Protein AF-A0A9E1BG81-F1 (afdb_monomer_lite)

Secondary structure (DSSP, 8-state):
---------------------------TT--HHHHHHHHHHHHHHHHHHHHHHHHHHHHHHHHHHHHHTT----TT---HHHHHHHHHHHHHHHHHHHHT--GGG--STHHHHHHHHHHHHHHHHHHHHHHHHHHHHHHHHHHH-TTTS-HHHHHHHHHHHHHHHHHHHHHHHHHHHHTT---HHHHHHHHHHHHHHHHHHHHHHHHHHH-

Radius of gyration: 29.91 Å; chains: 1; bounding box: 98×54×85 Å

Sequence (211 aa):
MRKGRNKSKAKQNTVSKPLQSVNMKLPQNMSAEEMQHIIARAIVEAEEIKARKEKEKNEQERLEWQISIGHRDFSYIKNKAWKNIRIYANKIHKILAVLFIKKKKVNGDWASTAFLQSILTTAFAFLQVIAFLLCIGFISTIFINIASLGTCEKIVVAIFALMLFVLSCIFRMIKLEIDKLDDRNYLFGLFASITSLVSIIIAVIAIVKGA

Foldseek 3Di:
DDDDDDDDDPDDPPPPPPPPPPPDPDDPDDDPVNVVVVVVVVVVVVVVVVVVVVVVVVVVVVVVVCVVLPQDDPVPDPDPVVSVVVVVVSLVSSLVSLVPPDPVPDDDCQSVLVNLLSVLLVVLVVLLVVLLVVLVVLVVCCVVPVPPDDPVRNVVSNVVSVVSNVVSVVSVVVSVVSVVDPDPVVSVVVVVVVVVVVVVVVVVVCVVVVD

Structure (mmCIF, N/CA/C/O backbone):
data_AF-A0A9E1BG81-F1
#
_entry.id   AF-A0A9E1BG81-F1
#
loop_
_atom_site.group_PDB
_atom_site.id
_atom_site.type_symbol
_atom_site.label_atom_id
_atom_site.label_alt_id
_atom_site.label_comp_id
_atom_site.label_asym_id
_atom_site.label_entity_id
_atom_site.label_seq_id
_atom_site.pdbx_PDB_ins_code
_atom_site.Cartn_x
_atom_site.Cartn_y
_atom_site.Cartn_z
_atom_site.occupancy
_atom_site.B_iso_or_equiv
_atom_site.auth_seq_id
_atom_site.auth_comp_id
_atom_site.auth_asym_id
_atom_site.auth_atom_id
_atom_site.pdbx_PDB_model_num
ATOM 1 N N . MET A 1 1 ? -72.677 -10.307 24.870 1.00 37.03 1 MET A N 1
ATOM 2 C CA . MET A 1 1 ? -71.737 -11.030 25.757 1.00 37.03 1 MET A CA 1
ATOM 3 C C . MET A 1 1 ? -70.475 -10.197 25.978 1.00 37.03 1 MET A C 1
ATOM 5 O O . MET A 1 1 ? -69.834 -9.819 25.015 1.00 37.03 1 MET A O 1
ATOM 9 N N . ARG A 1 2 ? -70.188 -9.902 27.254 1.00 36.53 2 ARG A N 1
ATOM 10 C CA . ARG A 1 2 ? -68.889 -9.659 27.922 1.00 36.53 2 ARG A CA 1
ATOM 11 C C . ARG A 1 2 ? -67.727 -8.898 27.232 1.00 36.53 2 ARG A C 1
ATOM 13 O O . ARG A 1 2 ? -66.997 -9.450 26.426 1.00 36.53 2 ARG A O 1
ATOM 20 N N . LYS A 1 3 ? -67.427 -7.765 27.892 1.00 39.75 3 LYS A N 1
ATOM 21 C CA . LYS A 1 3 ? -66.129 -7.312 28.453 1.00 39.75 3 LYS A CA 1
ATOM 22 C C . LYS A 1 3 ? -65.026 -6.849 27.495 1.00 39.75 3 LYS A C 1
ATOM 24 O O . LYS A 1 3 ? -64.281 -7.640 26.935 1.00 39.75 3 LYS A O 1
ATOM 29 N N . GLY A 1 4 ? -64.824 -5.530 27.500 1.00 39.91 4 GLY A N 1
ATOM 30 C CA . GLY A 1 4 ? -63.617 -4.880 27.009 1.00 39.91 4 GLY A CA 1
ATOM 31 C C . GLY A 1 4 ? -62.386 -5.049 27.906 1.00 39.91 4 GLY A C 1
ATOM 32 O O . GLY A 1 4 ? -62.460 -5.474 29.064 1.00 39.91 4 GLY A O 1
ATOM 33 N N . ARG A 1 5 ? -61.245 -4.624 27.358 1.00 39.28 5 ARG A N 1
ATOM 34 C CA . ARG A 1 5 ? -60.056 -4.221 28.110 1.00 39.28 5 ARG A CA 1
ATOM 35 C C . ARG A 1 5 ? -59.346 -3.087 27.375 1.00 39.28 5 ARG A C 1
ATOM 37 O O . ARG A 1 5 ? -58.800 -3.258 26.295 1.00 39.28 5 ARG A O 1
ATOM 44 N N . ASN A 1 6 ? -59.396 -1.933 28.024 1.00 41.88 6 ASN A N 1
ATOM 45 C CA . ASN A 1 6 ? -58.596 -0.738 27.801 1.00 41.88 6 ASN A CA 1
ATOM 46 C C . ASN A 1 6 ? -57.117 -1.014 28.143 1.00 41.88 6 ASN A C 1
ATOM 48 O O . ASN A 1 6 ? -56.875 -1.787 29.074 1.00 41.88 6 ASN A O 1
ATOM 52 N N . LYS A 1 7 ? -56.181 -0.329 27.465 1.00 39.38 7 LYS A N 1
ATOM 53 C CA . LYS A 1 7 ? -54.808 0.085 27.880 1.00 39.38 7 LYS A CA 1
ATOM 54 C C . LYS A 1 7 ? -53.938 0.202 26.619 1.00 39.38 7 LYS A C 1
ATOM 56 O O . LYS A 1 7 ? -53.980 -0.677 25.781 1.00 39.38 7 LYS A O 1
ATOM 61 N N . SER A 1 8 ? -53.053 1.169 26.423 1.00 38.62 8 SER A N 1
ATOM 62 C CA . SER A 1 8 ? -52.628 2.343 27.179 1.00 38.62 8 SER A CA 1
ATOM 63 C C . SER A 1 8 ? -51.545 2.988 26.311 1.00 38.62 8 SER A C 1
ATOM 65 O O . SER A 1 8 ? -50.602 2.303 25.931 1.00 38.62 8 SER A O 1
ATOM 67 N N . LYS A 1 9 ? -51.689 4.287 26.041 1.00 38.50 9 LYS A N 1
ATOM 68 C CA . LYS A 1 9 ? -50.646 5.293 25.779 1.00 38.50 9 LYS A CA 1
ATOM 69 C C . LYS A 1 9 ? -49.208 4.744 25.699 1.00 38.50 9 LYS A C 1
ATOM 71 O O . LYS A 1 9 ? -48.645 4.354 26.724 1.00 38.50 9 LYS A O 1
ATOM 76 N N . ALA A 1 10 ? -48.605 4.812 24.510 1.00 35.62 10 ALA A N 1
ATOM 77 C CA . ALA A 1 10 ? -47.158 4.737 24.331 1.00 35.62 10 ALA A CA 1
ATOM 78 C C . ALA A 1 10 ? -46.527 5.961 25.016 1.00 35.62 10 ALA A C 1
ATOM 80 O O . ALA A 1 10 ? -46.403 7.043 24.448 1.00 35.62 10 ALA A O 1
ATOM 81 N N . LYS A 1 11 ? -46.252 5.795 26.310 1.00 36.03 11 LYS A N 1
ATOM 82 C CA . LYS A 1 11 ? -45.550 6.744 27.163 1.00 36.03 11 LYS A CA 1
ATOM 83 C C . LYS A 1 11 ? -44.102 6.825 26.683 1.00 36.03 11 LYS A C 1
ATOM 85 O O . LYS A 1 11 ? -43.442 5.797 26.537 1.00 36.03 11 LYS A O 1
ATOM 90 N N . GLN A 1 12 ? -43.640 8.053 26.470 1.00 38.06 12 GLN A N 1
ATOM 91 C CA . GLN A 1 12 ? -42.234 8.429 26.393 1.00 38.06 12 GLN A CA 1
ATOM 92 C C . GLN A 1 12 ? -41.423 7.661 27.444 1.00 38.06 12 GLN A C 1
ATOM 94 O O . GLN A 1 12 ? -41.635 7.846 28.639 1.00 38.06 12 GLN A O 1
ATOM 99 N N . ASN A 1 13 ? -40.485 6.833 26.994 1.00 35.94 13 ASN A N 1
ATOM 100 C CA . ASN A 1 13 ? -39.409 6.300 27.823 1.00 35.94 13 ASN A CA 1
ATOM 101 C C . ASN A 1 13 ? -38.068 6.759 27.244 1.00 35.94 13 ASN A C 1
ATOM 103 O O . ASN A 1 13 ? -37.172 5.964 26.989 1.00 35.94 13 ASN A O 1
ATOM 107 N N . THR A 1 14 ? -37.919 8.071 27.077 1.00 36.06 14 THR A N 1
ATOM 108 C CA . THR A 1 14 ? -36.617 8.695 27.306 1.00 36.06 14 THR A CA 1
ATOM 109 C C . THR A 1 14 ? -36.613 9.027 28.788 1.00 36.06 14 THR A C 1
ATOM 111 O O . THR A 1 14 ? -36.993 10.120 29.194 1.00 36.06 14 THR A O 1
ATO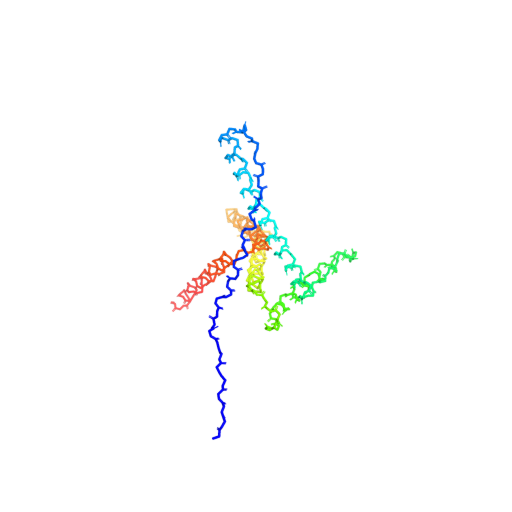M 114 N N . VAL A 1 15 ? -36.289 8.037 29.624 1.00 35.34 15 VAL A N 1
ATOM 115 C CA . VAL A 1 15 ? -35.920 8.318 31.011 1.00 35.34 15 VAL A CA 1
ATOM 116 C C . VAL A 1 15 ? -34.576 9.027 30.916 1.00 35.34 15 VAL A C 1
ATOM 118 O O . VAL A 1 15 ? -33.518 8.401 30.918 1.00 35.34 15 VAL A O 1
ATOM 121 N N . SER A 1 16 ? -34.625 10.346 30.748 1.00 41.66 16 SER A N 1
ATOM 122 C CA . SER A 1 16 ? -33.563 11.227 31.192 1.00 41.66 16 SER A CA 1
ATOM 123 C C . SER A 1 16 ? -33.316 10.842 32.643 1.00 41.66 16 SER A C 1
ATOM 125 O O . SER A 1 16 ? -34.147 11.096 33.517 1.00 41.66 16 SER A O 1
ATOM 127 N N . LYS A 1 17 ? -32.212 10.125 32.890 1.00 33.22 17 LYS A N 1
ATOM 128 C CA . LYS A 1 17 ? -31.702 9.957 34.248 1.00 33.22 17 LYS A CA 1
ATOM 129 C C . LYS A 1 17 ? -31.716 11.359 34.858 1.00 33.22 17 LYS A C 1
ATOM 131 O O . LYS A 1 17 ? -31.140 12.256 34.235 1.00 33.22 17 LYS A O 1
ATOM 136 N N . PRO A 1 18 ? -32.402 11.578 35.994 1.00 33.75 18 PRO A N 1
ATOM 137 C CA . PRO A 1 18 ? -32.309 12.852 36.678 1.00 33.75 18 PRO A CA 1
ATOM 138 C C . PRO A 1 18 ? -30.822 13.131 36.845 1.00 33.75 18 PRO A C 1
ATOM 140 O O . PRO A 1 18 ? -30.086 12.231 37.260 1.00 33.75 18 PRO A O 1
ATOM 143 N N . LEU A 1 19 ? -30.377 14.329 36.460 1.00 42.59 19 LEU A N 1
ATOM 144 C CA . LEU A 1 19 ? -29.097 14.849 36.915 1.00 42.59 19 LEU A CA 1
ATOM 145 C C . LEU A 1 19 ? -29.139 14.708 38.431 1.00 42.59 19 LEU A C 1
ATOM 147 O O . LEU A 1 19 ? -29.852 15.443 39.109 1.00 42.59 19 LEU A O 1
ATOM 151 N N . GLN A 1 20 ? -28.480 13.668 38.936 1.00 36.88 20 GLN A N 1
ATOM 152 C CA . GLN A 1 20 ? -28.291 13.461 40.353 1.00 36.88 20 GLN A CA 1
ATOM 153 C C . GLN A 1 20 ? -27.556 14.723 40.775 1.00 36.88 20 GLN A C 1
ATOM 155 O O . GLN A 1 20 ? -26.425 14.937 40.343 1.00 36.88 20 GLN A O 1
ATOM 160 N N . SER A 1 21 ? -28.257 15.627 41.461 1.00 44.72 21 SER A N 1
ATOM 161 C CA . SER A 1 21 ? -27.704 16.910 41.860 1.00 44.72 21 SER A CA 1
ATOM 162 C C . SER A 1 21 ? -26.525 16.597 42.764 1.00 44.72 21 SER A C 1
ATOM 164 O O . SER A 1 21 ? -26.703 16.226 43.926 1.00 44.72 21 SER A O 1
ATOM 166 N N . VAL A 1 22 ? -25.323 16.643 42.195 1.00 46.59 22 VAL A N 1
ATOM 167 C CA . VAL A 1 22 ? -24.092 16.489 42.949 1.00 46.59 22 VAL A CA 1
ATOM 168 C C . VAL A 1 22 ? -24.089 17.669 43.904 1.00 46.59 22 VAL A C 1
ATOM 170 O O . VAL A 1 22 ? -24.044 18.820 43.476 1.00 46.59 22 VAL A O 1
ATOM 173 N N . ASN A 1 23 ? -24.241 17.381 45.195 1.00 45.31 23 ASN A N 1
ATOM 174 C CA . ASN A 1 23 ? -24.189 18.379 46.250 1.00 45.31 23 ASN A CA 1
ATOM 175 C C . ASN A 1 23 ? -22.734 18.861 46.343 1.00 45.31 23 ASN A C 1
ATOM 177 O O . ASN A 1 23 ? -21.928 18.323 47.101 1.00 45.31 23 ASN A O 1
ATOM 181 N N . MET A 1 24 ? -22.367 19.794 45.463 1.00 53.09 24 MET A N 1
ATOM 182 C CA . MET A 1 24 ? -21.053 20.417 45.442 1.00 53.09 24 MET A CA 1
ATOM 183 C C . MET A 1 24 ? -21.004 21.421 46.590 1.00 53.09 24 MET A C 1
ATOM 185 O O . MET A 1 24 ? -21.506 22.537 46.480 1.00 53.09 24 MET A O 1
ATOM 189 N N . LYS A 1 25 ? -20.402 21.021 47.714 1.00 53.91 25 LYS A N 1
ATOM 190 C CA . LYS A 1 25 ? -19.969 21.971 48.741 1.00 53.91 25 LYS A CA 1
ATOM 191 C C . LYS A 1 25 ? -18.803 22.772 48.167 1.00 53.91 25 LYS A C 1
ATOM 193 O O . LYS A 1 25 ? -17.667 22.305 48.187 1.00 53.91 25 LYS A O 1
ATOM 198 N N . LEU A 1 26 ? -19.099 23.941 47.610 1.00 56.16 26 LEU A N 1
ATOM 199 C CA . LEU A 1 26 ? -18.079 24.876 47.152 1.00 56.16 26 LEU A CA 1
ATOM 200 C C . LEU A 1 26 ? -17.540 25.678 48.354 1.00 56.16 26 LEU A C 1
ATOM 202 O O . LEU A 1 26 ? -18.343 26.111 49.185 1.00 56.16 26 LEU A O 1
ATOM 206 N N . PRO A 1 27 ? -16.216 25.883 48.480 1.00 62.00 27 PRO A N 1
ATOM 207 C CA . PRO A 1 27 ? -15.650 26.765 49.500 1.00 62.00 27 PRO A CA 1
ATOM 208 C C . PRO A 1 27 ? -16.191 28.192 49.327 1.00 62.00 27 PRO A C 1
ATOM 210 O O . PRO A 1 27 ? -16.233 28.698 48.208 1.00 62.00 27 PRO A O 1
ATOM 213 N N . GLN A 1 28 ? -16.583 28.856 50.417 1.00 60.03 28 GLN A N 1
ATOM 214 C CA . GLN A 1 28 ? -17.222 30.188 50.408 1.00 60.03 28 GLN A CA 1
ATOM 215 C C . GLN A 1 28 ? -16.319 31.344 49.921 1.00 60.03 28 GLN A C 1
ATOM 217 O O . GLN A 1 28 ? -16.755 32.490 49.887 1.00 60.03 28 GLN A O 1
ATOM 222 N N . ASN A 1 29 ? -15.072 31.061 49.547 1.00 61.59 29 ASN A N 1
ATOM 223 C CA . ASN A 1 29 ? -13.997 32.036 49.373 1.00 61.59 29 ASN A CA 1
ATOM 224 C C . ASN A 1 29 ? -13.139 31.765 48.120 1.00 61.59 29 ASN A C 1
ATOM 226 O O . ASN A 1 29 ? -11.965 32.113 48.084 1.00 61.59 29 ASN A O 1
ATOM 230 N N . MET A 1 30 ? -13.731 31.143 47.099 1.00 61.91 30 MET A N 1
ATOM 231 C CA . MET A 1 30 ? -13.114 30.905 45.789 1.00 61.91 30 MET A CA 1
ATOM 232 C C . MET A 1 30 ? -13.449 32.052 44.823 1.00 61.91 30 MET A C 1
ATOM 234 O O . MET A 1 30 ? -14.601 32.493 44.782 1.00 61.91 30 MET A O 1
ATOM 238 N N . SER A 1 31 ? -12.470 32.544 44.054 1.00 74.88 31 SER A N 1
ATOM 239 C CA . SER A 1 31 ? -12.716 33.608 43.064 1.00 74.88 31 SER A CA 1
ATOM 240 C C . SER A 1 31 ? -13.523 33.074 41.869 1.00 74.88 31 SER A C 1
ATOM 242 O O . SER A 1 31 ? -13.504 31.876 41.566 1.00 74.88 31 SER A O 1
ATOM 244 N N . ALA A 1 32 ? -14.255 33.950 41.173 1.00 73.38 32 ALA A N 1
ATOM 245 C CA . ALA A 1 32 ? -15.061 33.558 40.013 1.00 73.38 32 ALA A CA 1
ATOM 246 C C . ALA A 1 32 ? -14.204 32.924 38.899 1.00 73.38 32 ALA A C 1
ATOM 248 O O . ALA A 1 32 ? -14.647 32.001 38.214 1.00 73.38 32 ALA A O 1
ATOM 249 N N . GLU A 1 33 ? -12.957 33.373 38.767 1.00 74.00 33 GLU A N 1
ATOM 250 C CA . GLU A 1 33 ? -11.960 32.869 37.824 1.00 74.00 33 GLU A CA 1
ATOM 251 C C . GLU A 1 33 ? -11.492 31.451 38.189 1.00 74.00 33 GLU A C 1
ATOM 253 O O . GLU A 1 33 ? -11.393 30.582 37.320 1.00 74.00 33 GLU A O 1
ATOM 258 N N . GLU A 1 34 ? -11.272 31.171 39.477 1.00 76.56 34 GLU A N 1
ATOM 259 C CA . GLU A 1 34 ? -10.921 29.828 39.963 1.00 76.56 34 GLU A CA 1
ATOM 260 C C . GLU A 1 34 ? -12.069 28.835 39.740 1.00 76.56 34 GLU A C 1
ATOM 262 O O . GLU A 1 34 ? -11.851 27.693 39.321 1.00 76.56 34 GLU A O 1
ATOM 267 N N . MET A 1 35 ? -13.311 29.287 39.934 1.00 75.69 35 MET A N 1
ATOM 268 C CA . MET A 1 35 ? -14.506 28.486 39.678 1.00 75.69 35 MET A CA 1
ATOM 269 C C . MET A 1 35 ? -14.676 28.172 38.184 1.00 75.69 35 MET A C 1
ATOM 271 O O . MET A 1 35 ? -14.946 27.024 37.821 1.00 75.69 35 MET A O 1
ATOM 275 N N . GLN A 1 36 ? -14.468 29.156 37.304 1.00 77.50 36 GLN A N 1
ATOM 276 C CA . GLN A 1 36 ? -14.488 28.946 35.852 1.00 77.50 36 GLN A CA 1
ATOM 277 C C . GLN A 1 36 ? -13.404 27.964 35.401 1.00 77.50 36 GLN A C 1
ATOM 279 O O . GLN A 1 36 ? -13.679 27.089 34.579 1.00 77.50 36 GLN A O 1
ATOM 284 N N . HIS A 1 37 ? -12.202 28.050 35.972 1.00 82.31 37 HIS A N 1
ATOM 285 C CA . HIS A 1 37 ? -11.106 27.139 35.654 1.00 82.31 37 HIS A CA 1
ATOM 286 C C . HIS A 1 37 ? -11.414 25.689 36.064 1.00 82.31 37 HIS A C 1
ATOM 288 O O . HIS A 1 37 ? -11.138 24.757 35.306 1.00 82.31 37 HIS A O 1
ATOM 294 N N . ILE A 1 38 ? -12.039 25.473 37.227 1.00 82.81 38 ILE A N 1
ATOM 295 C CA . ILE A 1 38 ? -12.460 24.133 37.673 1.00 82.81 38 ILE A CA 1
ATOM 296 C C . ILE A 1 38 ? -13.538 23.559 36.749 1.00 82.81 38 ILE A C 1
ATOM 298 O O . ILE A 1 38 ? -13.453 22.392 36.367 1.00 82.81 38 ILE A O 1
ATOM 302 N N . ILE A 1 39 ? -14.524 24.370 36.353 1.00 84.19 39 ILE A N 1
ATOM 303 C CA . ILE A 1 39 ? -15.586 23.938 35.435 1.00 84.19 39 ILE A CA 1
ATOM 304 C C . ILE A 1 39 ? -15.002 23.609 34.056 1.00 84.19 39 ILE A C 1
ATOM 306 O O . ILE A 1 39 ? -15.297 22.546 33.513 1.00 84.19 39 ILE A O 1
ATOM 310 N N . ALA A 1 40 ? -14.135 24.466 33.509 1.00 85.81 40 ALA A N 1
ATOM 311 C CA . ALA A 1 40 ? -13.471 24.224 32.229 1.00 85.81 40 ALA A CA 1
ATOM 312 C C . ALA A 1 40 ? -12.640 22.934 32.262 1.00 85.81 40 ALA A C 1
ATOM 314 O O . ALA A 1 40 ? -12.753 22.099 31.366 1.00 85.81 40 ALA A O 1
ATOM 315 N N . ARG A 1 41 ? -11.871 22.720 33.336 1.00 88.00 41 ARG A N 1
ATOM 316 C CA . ARG A 1 41 ? -11.086 21.498 33.525 1.00 88.00 41 ARG A CA 1
ATOM 317 C C . ARG A 1 41 ? -11.970 20.256 33.626 1.00 88.00 41 ARG A C 1
ATOM 319 O O . ARG A 1 41 ? -11.648 19.250 33.007 1.00 88.00 41 ARG A O 1
ATOM 326 N N . ALA A 1 42 ? -13.091 20.330 34.340 1.00 86.94 42 ALA A N 1
ATOM 327 C CA . ALA A 1 42 ? -14.037 19.222 34.447 1.00 86.94 42 ALA A CA 1
ATOM 328 C C . ALA A 1 42 ? -14.712 18.890 33.104 1.00 86.94 42 ALA A C 1
ATOM 330 O O . ALA A 1 42 ? -14.943 17.717 32.815 1.00 86.94 42 ALA A O 1
ATOM 331 N N . ILE A 1 43 ? -15.005 19.898 32.273 1.00 88.06 43 ILE A N 1
ATOM 332 C CA . ILE A 1 43 ? -15.541 19.697 30.917 1.00 88.06 43 ILE A CA 1
ATOM 333 C C . ILE A 1 43 ? -14.500 19.000 30.037 1.00 88.06 43 ILE A C 1
ATOM 335 O O . ILE A 1 43 ? -14.815 17.979 29.430 1.00 88.06 43 ILE A O 1
ATOM 339 N N . VAL A 1 44 ? -13.260 19.498 30.024 1.00 90.81 44 VAL A N 1
ATOM 340 C CA . VAL A 1 44 ? -12.158 18.892 29.258 1.00 90.81 44 VAL A CA 1
ATOM 341 C C . VAL A 1 44 ? -11.906 17.454 29.714 1.00 90.81 44 VAL A C 1
ATOM 343 O O . VAL A 1 44 ? -11.846 16.547 28.891 1.00 90.81 44 VAL A O 1
ATOM 346 N N . GLU A 1 45 ? -11.843 17.208 31.022 1.00 87.62 45 GLU A N 1
ATOM 347 C CA . GLU A 1 45 ? -11.620 15.868 31.569 1.00 87.62 45 GLU A CA 1
ATOM 348 C C . GLU A 1 45 ? -12.787 14.915 31.250 1.00 87.62 45 GLU A C 1
ATOM 350 O O . GLU A 1 45 ? -12.571 13.750 30.911 1.00 87.62 45 GLU A O 1
ATOM 355 N N . ALA A 1 46 ? -14.032 15.400 31.269 1.00 84.94 46 ALA A N 1
ATOM 356 C CA . ALA A 1 46 ? -15.191 14.612 30.859 1.00 84.94 46 ALA A CA 1
ATOM 357 C C . ALA A 1 46 ? -15.159 14.255 29.362 1.00 84.94 46 ALA A C 1
ATOM 359 O O . ALA A 1 46 ? -15.491 13.120 28.999 1.00 84.94 46 ALA A O 1
ATOM 360 N N . GLU A 1 47 ? -14.746 15.186 28.498 1.00 85.56 47 GLU A N 1
ATOM 361 C CA . GLU A 1 47 ? -14.547 14.928 27.068 1.00 85.56 47 GLU A CA 1
ATOM 362 C C . GLU A 1 47 ? -13.411 13.931 26.824 1.00 85.56 47 GLU A C 1
ATOM 364 O O . GLU A 1 47 ? -13.588 12.979 26.061 1.00 85.56 47 GLU A O 1
ATOM 369 N N . GLU A 1 48 ? -12.286 14.069 27.527 1.00 89.06 48 GLU A N 1
ATOM 370 C CA . GLU A 1 48 ? -11.165 13.132 27.446 1.00 89.06 48 GLU A CA 1
ATOM 371 C C . GLU A 1 48 ? -11.560 11.721 27.892 1.00 89.06 48 GLU A C 1
ATOM 373 O O . GLU A 1 48 ? -11.241 10.741 27.213 1.00 89.06 48 GLU A O 1
ATOM 378 N N . ILE A 1 49 ? -12.294 11.589 29.002 1.00 85.44 49 ILE A N 1
ATOM 379 C CA . ILE A 1 49 ? -12.792 10.295 29.487 1.00 85.44 49 ILE A CA 1
ATOM 380 C C . ILE A 1 49 ? -13.761 9.681 28.473 1.00 85.44 49 ILE A C 1
ATOM 382 O O . ILE A 1 49 ? -13.710 8.473 28.225 1.00 85.44 49 ILE A O 1
ATOM 386 N N . LYS A 1 50 ? -14.645 10.488 27.874 1.00 84.38 50 LYS A N 1
ATOM 387 C CA . LYS A 1 50 ? -15.574 10.021 26.840 1.00 84.38 50 LYS A CA 1
ATOM 388 C C . LYS A 1 50 ? -14.814 9.529 25.605 1.00 84.38 50 LYS A C 1
ATOM 390 O O . LYS A 1 50 ? -15.083 8.422 25.146 1.00 84.38 50 LYS A O 1
ATOM 395 N N . ALA A 1 51 ? -13.828 10.291 25.137 1.00 82.12 51 ALA A N 1
ATOM 396 C CA . ALA A 1 51 ? -12.991 9.925 23.999 1.00 82.12 51 ALA A CA 1
ATOM 397 C C . ALA A 1 51 ? -12.159 8.660 24.268 1.00 82.12 51 ALA A C 1
ATOM 399 O O . ALA A 1 51 ? -12.042 7.805 23.391 1.00 82.12 51 ALA A O 1
ATOM 400 N N . ARG A 1 52 ? -11.608 8.493 25.479 1.00 80.56 52 ARG A N 1
ATOM 401 C CA . ARG A 1 52 ? -10.892 7.264 25.872 1.00 80.56 52 ARG A CA 1
ATOM 402 C C . ARG A 1 52 ? -11.812 6.049 25.877 1.00 80.56 52 ARG A C 1
ATOM 404 O O . ARG A 1 52 ? -11.468 5.043 25.272 1.00 80.56 52 ARG A O 1
ATOM 411 N N . LYS A 1 53 ? -12.998 6.159 26.482 1.00 80.94 53 LYS A N 1
ATOM 412 C CA . LYS A 1 53 ? -13.984 5.065 26.509 1.00 80.94 53 LYS A CA 1
ATOM 413 C C . LYS A 1 53 ? -14.450 4.669 25.113 1.00 80.94 53 LYS A C 1
ATOM 415 O O . LYS A 1 53 ? -14.645 3.489 24.847 1.00 80.94 53 LYS A O 1
ATOM 420 N N . GLU A 1 54 ? -14.633 5.640 24.225 1.00 79.06 54 GLU A N 1
ATOM 421 C CA . GLU A 1 54 ? -15.006 5.379 22.836 1.00 79.06 54 GLU A CA 1
ATOM 422 C C . GLU A 1 54 ? -13.881 4.667 22.073 1.00 79.06 54 GLU A C 1
ATOM 424 O O . GLU A 1 54 ? -14.141 3.683 21.383 1.00 79.06 54 GLU A O 1
ATOM 429 N N . LYS A 1 55 ? -12.621 5.079 22.270 1.00 77.81 55 LYS A N 1
ATOM 430 C CA . LYS A 1 55 ? -11.450 4.382 21.713 1.00 77.81 55 LYS A CA 1
ATOM 431 C C . LYS A 1 55 ? -11.321 2.952 22.234 1.00 77.81 55 LYS A C 1
ATOM 433 O O . LYS A 1 55 ? -11.200 2.037 21.429 1.00 77.81 55 LYS A O 1
ATOM 438 N N . GLU A 1 56 ? -11.403 2.749 23.547 1.00 80.25 56 GLU A N 1
ATOM 439 C CA . GLU A 1 56 ? -11.323 1.418 24.166 1.00 80.25 56 GLU A CA 1
ATOM 440 C C . GLU A 1 56 ? -12.446 0.495 23.678 1.00 80.25 56 GLU A C 1
ATOM 442 O O . GLU A 1 56 ? -12.202 -0.669 23.362 1.00 80.25 56 GLU A O 1
ATOM 447 N N . LYS A 1 57 ? -13.672 1.020 23.550 1.00 77.81 57 LYS A N 1
ATOM 448 C CA . LYS A 1 57 ? -14.807 0.266 23.010 1.00 77.81 57 LYS A CA 1
ATOM 449 C C . LYS A 1 57 ? -14.582 -0.111 21.546 1.00 77.81 57 LYS A C 1
ATOM 451 O O . LYS A 1 57 ? -14.796 -1.263 21.183 1.00 77.81 57 LYS A O 1
ATOM 456 N N . ASN A 1 58 ? -14.098 0.820 20.724 1.00 74.75 58 ASN A N 1
ATOM 457 C CA . ASN A 1 58 ? -13.784 0.556 19.319 1.00 74.75 58 ASN A CA 1
ATOM 458 C C . ASN A 1 58 ? -12.650 -0.471 19.170 1.00 74.75 58 ASN A C 1
ATOM 460 O O . ASN A 1 58 ? -12.713 -1.339 18.303 1.00 74.75 58 ASN A O 1
ATOM 464 N N . GLU A 1 59 ? -11.626 -0.419 20.024 1.00 76.56 59 GLU A N 1
ATOM 465 C CA . GLU A 1 59 ? -10.543 -1.407 20.041 1.00 76.56 59 GLU A CA 1
ATOM 466 C C . GLU A 1 59 ? -11.035 -2.795 20.463 1.00 76.56 59 GLU A C 1
ATOM 468 O O . GLU A 1 59 ? -10.672 -3.787 19.827 1.00 76.56 59 GLU A O 1
ATOM 473 N N . GLN A 1 60 ? -11.897 -2.883 21.479 1.00 76.19 60 GLN A N 1
ATOM 474 C CA . GLN A 1 60 ? -12.519 -4.143 21.894 1.00 76.19 60 GLN A CA 1
ATOM 475 C C . GLN A 1 60 ? -13.393 -4.732 20.786 1.00 76.19 60 GLN A C 1
ATOM 477 O O . GLN A 1 60 ? -13.220 -5.897 20.433 1.00 76.19 60 GLN A O 1
ATOM 482 N N . GLU A 1 61 ? -14.256 -3.925 20.167 1.00 73.62 61 GLU A N 1
ATOM 483 C CA . GLU A 1 61 ? -15.078 -4.347 19.027 1.00 73.62 61 GLU A CA 1
ATOM 484 C C . GLU A 1 61 ? -14.204 -4.814 17.851 1.00 73.62 61 GLU A C 1
ATOM 486 O O . GLU A 1 61 ? -14.500 -5.823 17.206 1.00 73.62 61 GLU A O 1
ATOM 491 N N . ARG A 1 62 ? -13.068 -4.147 17.607 1.00 69.94 62 ARG A N 1
ATOM 492 C CA . ARG A 1 62 ? -12.097 -4.545 16.581 1.00 69.94 62 ARG A CA 1
ATOM 493 C C . ARG A 1 62 ? -11.431 -5.879 16.909 1.00 69.94 62 ARG A C 1
ATOM 495 O O . ARG A 1 62 ? -11.248 -6.700 16.010 1.00 69.94 62 ARG A O 1
ATOM 502 N N . LEU A 1 63 ? -11.063 -6.116 18.165 1.00 73.00 63 LEU A N 1
ATOM 503 C CA . LEU A 1 63 ? -10.478 -7.382 18.610 1.00 73.00 63 LEU A CA 1
ATOM 504 C C . LEU A 1 63 ? -11.490 -8.523 18.511 1.00 73.00 63 LEU A C 1
ATOM 506 O O . LEU A 1 63 ? -11.183 -9.562 17.925 1.00 73.00 63 LEU A O 1
ATOM 510 N N . GLU A 1 64 ? -12.712 -8.31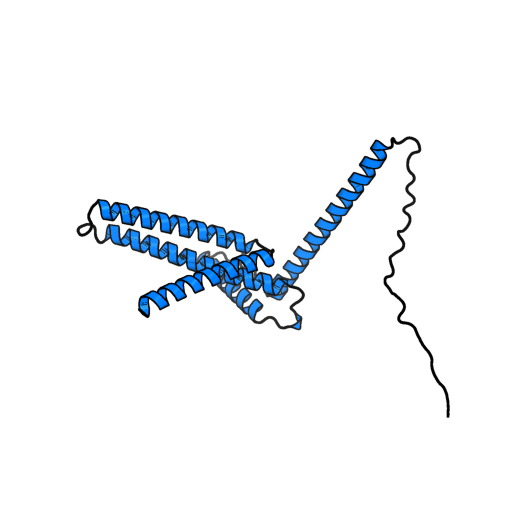5 18.997 1.00 75.31 64 GLU A N 1
ATOM 511 C CA . GLU A 1 64 ? -13.808 -9.277 18.877 1.00 75.31 64 GLU A CA 1
ATOM 512 C C . GLU A 1 64 ? -14.098 -9.602 17.412 1.00 75.31 64 GLU A C 1
ATOM 514 O O . GLU A 1 64 ? -14.226 -10.772 17.043 1.00 75.31 64 GLU A O 1
ATOM 519 N N . TRP A 1 65 ? -14.102 -8.589 16.544 1.00 67.38 65 TRP A N 1
ATOM 520 C CA . TRP A 1 65 ? -14.227 -8.766 15.105 1.00 67.38 65 TRP A CA 1
ATOM 521 C C . TRP A 1 65 ? -13.082 -9.598 14.520 1.00 67.38 65 TRP A C 1
ATOM 523 O O . TRP A 1 65 ? -13.333 -10.564 13.794 1.00 67.38 65 TRP A O 1
ATOM 533 N N . GLN A 1 66 ? -11.829 -9.292 14.866 1.00 70.00 66 GLN A N 1
ATOM 534 C CA . GLN A 1 66 ? -10.663 -10.044 14.393 1.00 70.00 66 GLN A CA 1
ATOM 535 C C . GLN A 1 66 ? -10.681 -11.509 14.843 1.00 70.00 66 GLN A C 1
ATOM 537 O O . GLN A 1 66 ? -10.358 -12.398 14.046 1.00 70.00 66 GLN A O 1
ATOM 542 N N . ILE A 1 67 ? -11.099 -11.769 16.083 1.00 71.25 67 ILE A N 1
ATOM 543 C CA . ILE A 1 67 ? -11.316 -13.120 16.610 1.00 71.25 67 ILE A CA 1
ATOM 544 C C . ILE A 1 67 ? -12.447 -13.798 15.830 1.00 71.25 67 ILE A C 1
ATOM 546 O O . ILE A 1 67 ? -12.311 -14.943 15.400 1.00 71.25 67 ILE A O 1
ATOM 550 N N . SER A 1 68 ? -13.539 -13.077 15.565 1.00 67.50 68 SER A N 1
ATOM 551 C CA . SER A 1 68 ? -14.704 -13.597 14.844 1.00 67.50 68 SER A CA 1
ATOM 552 C C . SER A 1 68 ? -14.405 -13.989 13.390 1.00 67.50 68 SER A C 1
ATOM 554 O O . SER A 1 68 ? -15.092 -14.868 12.859 1.00 67.50 68 SER A O 1
ATOM 556 N N . ILE A 1 69 ? -13.392 -13.358 12.785 1.00 63.78 69 ILE A N 1
ATOM 557 C CA . ILE A 1 69 ? -12.853 -13.624 11.443 1.00 63.78 69 ILE A CA 1
ATOM 558 C C . ILE A 1 69 ? -11.781 -14.732 11.459 1.00 63.78 69 ILE A C 1
ATOM 560 O O . ILE A 1 69 ? -11.361 -15.213 10.409 1.00 63.78 69 ILE A O 1
ATOM 564 N N . GLY A 1 70 ? -11.367 -15.204 12.639 1.00 62.66 70 GLY A N 1
ATOM 565 C CA . GLY A 1 70 ? -10.423 -16.312 12.777 1.00 62.66 70 GLY A CA 1
ATOM 566 C C . GLY A 1 70 ? -8.968 -15.901 12.561 1.00 62.66 70 GLY A C 1
ATOM 567 O O . GLY A 1 70 ? -8.189 -16.668 11.989 1.00 62.66 70 GLY A O 1
ATOM 568 N N . HIS A 1 71 ? -8.581 -14.695 12.995 1.00 62.38 71 HIS A N 1
ATOM 569 C CA . HIS A 1 71 ? -7.185 -14.272 12.938 1.00 62.38 71 HIS A CA 1
ATOM 570 C C . HIS A 1 71 ? -6.294 -15.227 13.742 1.00 62.38 71 HIS A C 1
ATOM 572 O O . HIS A 1 71 ? -6.392 -15.312 14.962 1.00 62.38 71 HIS A O 1
ATOM 578 N N . ARG A 1 72 ? -5.419 -15.959 13.044 1.00 63.88 72 ARG A N 1
ATOM 579 C CA . ARG A 1 72 ? -4.393 -16.796 13.675 1.00 63.88 72 ARG A CA 1
ATOM 580 C C . ARG A 1 72 ? -3.055 -16.074 13.687 1.00 63.88 72 ARG A C 1
ATOM 582 O O . ARG A 1 72 ? -2.580 -15.665 12.624 1.00 63.88 72 ARG A O 1
ATOM 589 N N . ASP A 1 73 ? -2.456 -15.957 14.867 1.00 60.19 73 ASP A N 1
ATOM 590 C CA . ASP A 1 73 ? -1.087 -15.481 15.021 1.00 60.19 73 ASP A CA 1
ATOM 591 C C . ASP A 1 73 ? -0.091 -16.594 14.690 1.00 60.19 73 ASP A C 1
ATOM 593 O O . ASP A 1 73 ? -0.155 -17.705 15.215 1.00 60.19 73 ASP A O 1
ATOM 597 N N . PHE A 1 74 ? 0.858 -16.288 13.805 1.00 60.56 74 PHE A N 1
ATOM 598 C CA . PHE A 1 74 ? 1.907 -17.215 13.361 1.00 60.56 74 PHE A CA 1
ATOM 599 C C . PHE A 1 74 ? 3.296 -16.810 13.876 1.00 60.56 74 PHE A C 1
ATOM 601 O O . PHE A 1 74 ? 4.323 -17.194 13.312 1.00 60.56 74 PHE A O 1
ATOM 608 N N . SER A 1 75 ? 3.337 -16.033 14.963 1.00 61.91 75 SER A N 1
ATOM 609 C CA . SER A 1 75 ? 4.574 -15.531 15.576 1.00 61.91 75 SER A CA 1
ATOM 610 C C . SER A 1 75 ? 5.491 -16.637 16.109 1.00 61.91 75 SER A C 1
ATOM 612 O O . SER A 1 75 ? 6.698 -16.430 16.165 1.00 61.91 75 SER A O 1
ATOM 614 N N . TYR A 1 76 ? 4.953 -17.827 16.396 1.00 66.81 76 TYR A N 1
ATOM 615 C CA . TYR A 1 76 ? 5.696 -18.994 16.891 1.00 66.81 76 TYR A CA 1
ATOM 616 C C . TYR A 1 76 ? 6.513 -19.744 15.816 1.00 66.81 76 TYR A C 1
ATOM 618 O O . TYR A 1 76 ? 7.282 -20.649 16.139 1.00 66.81 76 TYR A O 1
ATOM 626 N N . ILE A 1 77 ? 6.361 -19.412 14.527 1.00 69.44 77 ILE A N 1
ATOM 627 C CA . ILE A 1 77 ? 7.046 -20.122 13.437 1.00 69.44 77 ILE A CA 1
ATOM 628 C C . ILE A 1 77 ? 8.487 -19.610 13.298 1.00 69.44 77 ILE A C 1
ATOM 630 O O . ILE A 1 77 ? 8.707 -18.479 12.864 1.00 69.44 77 ILE A O 1
ATOM 634 N N . LYS A 1 78 ? 9.472 -20.469 13.607 1.00 67.50 78 LYS A N 1
ATOM 635 C CA . LYS A 1 78 ? 10.912 -20.156 13.481 1.00 67.50 78 LYS A CA 1
ATOM 636 C C . LYS A 1 78 ? 11.376 -19.945 12.033 1.00 67.50 78 LYS A C 1
ATOM 638 O O . LYS A 1 78 ? 12.257 -19.126 11.791 1.00 67.50 78 LYS A O 1
ATOM 643 N N . ASN A 1 79 ? 10.804 -20.663 11.064 1.00 76.56 79 ASN A N 1
ATOM 644 C CA . ASN A 1 79 ? 11.229 -20.565 9.665 1.00 76.56 79 ASN A CA 1
ATOM 645 C C . ASN A 1 79 ? 10.618 -19.328 8.971 1.00 76.56 79 ASN A C 1
ATOM 647 O O . ASN A 1 79 ? 9.401 -19.245 8.788 1.00 76.56 79 ASN A O 1
ATOM 651 N N . LYS A 1 80 ? 11.471 -18.384 8.550 1.00 74.56 80 LYS A N 1
ATOM 652 C CA . LYS A 1 80 ? 11.087 -17.071 7.996 1.00 74.56 80 LYS A CA 1
ATOM 653 C C . LYS A 1 80 ? 10.275 -17.169 6.698 1.00 74.56 80 LYS A C 1
ATOM 655 O O . LYS A 1 80 ? 9.305 -16.431 6.535 1.00 74.56 80 LYS A O 1
ATOM 660 N N . ALA A 1 81 ? 10.621 -18.093 5.799 1.00 73.06 81 ALA A N 1
ATOM 661 C CA . ALA A 1 81 ? 9.911 -18.262 4.527 1.00 73.06 81 ALA A CA 1
ATOM 662 C C . ALA A 1 81 ? 8.498 -18.834 4.741 1.00 73.06 81 ALA A C 1
ATOM 664 O O . ALA A 1 81 ? 7.509 -18.274 4.270 1.00 73.06 81 ALA A O 1
ATOM 665 N N . TRP A 1 82 ? 8.393 -19.894 5.546 1.00 72.56 82 TRP A N 1
ATOM 666 C CA . TRP A 1 82 ? 7.116 -20.512 5.919 1.00 72.56 82 TRP A CA 1
ATOM 667 C C . TRP A 1 82 ? 6.210 -19.565 6.714 1.00 72.56 82 TRP A C 1
ATOM 669 O O . TRP A 1 82 ? 4.992 -19.557 6.524 1.00 72.56 82 TRP A O 1
ATOM 679 N N . LYS A 1 83 ? 6.807 -18.723 7.566 1.00 76.00 83 LYS A N 1
ATOM 680 C CA . LYS A 1 83 ? 6.110 -17.651 8.278 1.00 76.00 83 LYS A CA 1
ATOM 681 C C . LYS A 1 83 ? 5.487 -16.653 7.299 1.00 76.00 83 LYS A C 1
ATOM 683 O O . LYS A 1 83 ? 4.294 -16.389 7.406 1.00 76.00 83 LYS A O 1
ATOM 688 N N . ASN A 1 84 ? 6.240 -16.161 6.312 1.00 69.31 84 ASN A N 1
ATOM 689 C CA . ASN A 1 84 ? 5.712 -15.229 5.310 1.00 69.31 84 ASN A CA 1
ATOM 690 C C . ASN A 1 84 ? 4.574 -15.840 4.479 1.00 69.31 84 ASN A C 1
ATOM 692 O O . ASN A 1 84 ? 3.558 -15.178 4.275 1.00 69.31 84 ASN A O 1
ATOM 696 N N . ILE A 1 85 ? 4.699 -17.106 4.063 1.00 72.19 85 ILE A N 1
ATOM 697 C CA . ILE A 1 85 ? 3.654 -17.809 3.301 1.00 72.19 85 ILE A CA 1
ATOM 698 C C . ILE A 1 85 ? 2.372 -17.943 4.131 1.00 72.19 85 ILE A C 1
ATOM 700 O O . ILE A 1 85 ? 1.294 -17.604 3.649 1.00 72.19 85 ILE A O 1
ATOM 704 N N . ARG A 1 86 ? 2.464 -18.372 5.398 1.00 72.00 86 ARG A N 1
ATOM 705 C CA . ARG A 1 86 ? 1.285 -18.482 6.275 1.00 72.00 86 ARG A CA 1
ATOM 706 C C . ARG A 1 86 ? 0.670 -17.132 6.621 1.00 72.00 86 ARG A C 1
ATOM 708 O O . ARG A 1 86 ? -0.550 -17.042 6.680 1.00 72.00 86 ARG A O 1
ATOM 715 N N . ILE A 1 87 ? 1.473 -16.083 6.803 1.00 75.25 87 ILE A N 1
ATOM 716 C CA . ILE A 1 87 ? 0.963 -14.715 6.987 1.00 75.25 87 ILE A CA 1
ATOM 717 C C . ILE A 1 87 ? 0.169 -14.280 5.752 1.00 75.25 87 ILE A C 1
ATOM 719 O O . ILE A 1 87 ? -0.924 -13.731 5.889 1.00 75.25 87 ILE A O 1
ATOM 723 N N . TYR A 1 88 ? 0.682 -14.559 4.552 1.00 69.50 88 TYR A N 1
ATOM 724 C CA . TYR A 1 88 ? 0.000 -14.225 3.305 1.00 69.50 88 TYR A CA 1
ATOM 725 C C . TYR A 1 88 ? -1.285 -15.044 3.119 1.00 69.50 88 TYR A C 1
ATOM 727 O O . TYR A 1 88 ? -2.339 -14.479 2.839 1.00 69.50 88 TYR A O 1
ATOM 735 N N . ALA A 1 89 ? -1.242 -16.353 3.385 1.00 69.81 89 ALA A N 1
ATOM 736 C CA . ALA A 1 89 ? -2.418 -17.221 3.368 1.00 69.81 89 ALA A CA 1
ATOM 737 C C . ALA A 1 89 ? -3.474 -16.788 4.399 1.00 69.81 89 ALA A C 1
ATOM 739 O O . ALA A 1 89 ? -4.664 -16.838 4.112 1.00 69.81 89 ALA A O 1
ATOM 740 N N . ASN A 1 90 ? -3.060 -16.302 5.573 1.00 75.50 90 ASN A N 1
ATOM 741 C CA . ASN A 1 90 ? -3.958 -15.738 6.583 1.00 75.50 90 ASN A CA 1
ATOM 742 C C . ASN A 1 90 ? -4.574 -14.415 6.123 1.00 75.50 90 ASN A C 1
ATOM 744 O O . ASN A 1 90 ? -5.747 -14.182 6.385 1.00 75.50 90 ASN A O 1
ATOM 748 N N . LYS A 1 91 ? -3.818 -13.561 5.415 1.00 68.62 91 LYS A N 1
ATOM 749 C CA . LYS A 1 91 ? -4.377 -12.360 4.776 1.00 68.62 91 LYS A CA 1
ATOM 750 C C . LYS A 1 91 ? -5.433 -12.745 3.744 1.00 68.62 91 LYS A C 1
ATOM 752 O O . LYS A 1 91 ? -6.550 -12.262 3.850 1.00 68.62 91 LYS A O 1
ATOM 757 N N . ILE A 1 92 ? -5.132 -13.666 2.827 1.00 69.06 92 ILE A N 1
ATOM 758 C CA . ILE A 1 92 ? -6.110 -14.157 1.840 1.00 69.06 92 ILE A CA 1
ATOM 759 C C . ILE A 1 92 ? -7.327 -14.767 2.540 1.00 69.06 92 ILE A C 1
ATOM 761 O O . ILE A 1 92 ? -8.456 -14.446 2.189 1.00 69.06 92 ILE A O 1
ATOM 765 N N . HIS A 1 93 ? -7.116 -15.597 3.564 1.00 72.69 93 HIS A N 1
ATOM 766 C CA . HIS A 1 93 ? -8.202 -16.203 4.325 1.00 72.69 93 HIS A CA 1
ATOM 767 C C . HIS A 1 93 ? -9.053 -15.158 5.045 1.00 72.69 93 HIS A C 1
ATOM 769 O O . HIS A 1 93 ? -10.264 -15.295 5.039 1.00 72.69 93 HIS A O 1
ATOM 775 N N . LYS A 1 94 ? -8.458 -14.094 5.603 1.00 69.19 94 LYS A N 1
ATOM 776 C CA . LYS A 1 94 ? -9.192 -12.958 6.180 1.00 69.19 94 LYS A CA 1
ATOM 777 C C . LYS A 1 94 ? -10.046 -12.258 5.126 1.00 69.19 94 LYS A C 1
ATOM 779 O O . LYS A 1 94 ? -11.210 -11.999 5.390 1.00 69.19 94 LYS A O 1
ATOM 784 N N . ILE A 1 95 ? -9.501 -11.997 3.939 1.00 66.25 95 ILE A N 1
ATOM 785 C CA . ILE A 1 95 ? -10.240 -11.374 2.828 1.00 66.25 95 ILE A CA 1
ATOM 786 C C . ILE A 1 95 ? -11.417 -12.256 2.410 1.00 66.25 95 ILE A C 1
ATOM 788 O O . ILE A 1 95 ? -12.543 -11.778 2.301 1.00 66.25 95 ILE A O 1
ATOM 792 N N . LEU A 1 96 ? -11.173 -13.558 2.243 1.00 64.25 96 LEU A N 1
ATOM 793 C CA . LEU A 1 96 ? -12.213 -14.533 1.930 1.00 64.25 96 LEU A CA 1
ATOM 794 C C . LEU A 1 96 ? -13.253 -14.608 3.056 1.00 64.25 96 LEU A C 1
ATOM 796 O O . LEU A 1 96 ? -14.450 -14.593 2.804 1.00 64.25 96 LEU A O 1
ATOM 800 N N . ALA A 1 97 ? -12.809 -14.644 4.310 1.00 65.75 97 ALA A N 1
ATOM 801 C CA . ALA A 1 97 ? -13.682 -14.693 5.469 1.00 65.75 97 ALA A CA 1
ATOM 802 C C . ALA A 1 97 ? -14.565 -13.444 5.550 1.00 65.75 97 ALA A C 1
ATOM 804 O O . ALA A 1 97 ? -15.749 -13.620 5.799 1.00 65.75 97 ALA A O 1
ATOM 805 N N . VAL A 1 98 ? -14.033 -12.240 5.269 1.00 66.81 98 VAL A N 1
ATOM 806 C CA . VAL A 1 98 ? -14.786 -10.972 5.142 1.00 66.81 98 VAL A CA 1
ATOM 807 C C . VAL A 1 98 ? -15.824 -11.046 4.020 1.00 66.81 98 VAL A C 1
ATOM 809 O O . VAL A 1 98 ? -16.975 -10.666 4.223 1.00 66.81 98 VAL A O 1
ATOM 812 N N . LEU A 1 99 ? -15.440 -11.572 2.856 1.00 63.06 99 LEU A N 1
ATOM 813 C CA . LEU A 1 99 ? -16.334 -11.749 1.708 1.00 63.06 99 LEU A CA 1
ATOM 814 C C . LEU A 1 99 ? -17.489 -12.721 1.995 1.00 63.06 99 LEU A C 1
ATOM 816 O O . LEU A 1 99 ? -18.586 -12.545 1.472 1.00 63.06 99 LEU A O 1
ATOM 820 N N . PHE A 1 100 ? -17.261 -13.726 2.843 1.00 63.59 100 PHE A N 1
ATOM 821 C CA . PHE A 1 100 ? -18.233 -14.770 3.181 1.00 63.59 100 PHE A CA 1
ATOM 822 C C . PHE A 1 100 ? -18.841 -14.621 4.590 1.00 63.59 100 PHE A C 1
ATOM 824 O O . PHE A 1 100 ? -19.329 -15.599 5.170 1.00 63.59 100 PHE A O 1
ATOM 831 N N . ILE A 1 101 ? -18.861 -13.410 5.164 1.00 65.69 101 ILE A N 1
ATOM 832 C CA . ILE A 1 101 ? -19.484 -13.186 6.478 1.00 65.69 101 ILE A CA 1
ATOM 833 C C . ILE A 1 101 ? -21.000 -13.360 6.386 1.00 65.69 101 ILE A C 1
ATOM 835 O O . ILE A 1 101 ? -21.705 -12.676 5.647 1.00 65.69 101 ILE A O 1
ATOM 839 N N . LYS A 1 102 ? -21.535 -14.267 7.210 1.00 57.31 102 LYS A N 1
ATOM 840 C CA . LYS A 1 102 ? -22.982 -14.433 7.379 1.00 57.31 102 LYS A CA 1
ATOM 841 C C . LYS A 1 102 ? -23.592 -13.136 7.924 1.00 57.31 102 LYS A C 1
ATOM 843 O O . LYS A 1 102 ? -23.134 -12.626 8.944 1.00 57.31 102 LYS A O 1
ATOM 848 N N . LYS A 1 103 ? -24.698 -12.683 7.318 1.00 55.91 103 LYS A N 1
ATOM 849 C CA . LYS A 1 103 ? -25.458 -11.446 7.629 1.00 55.91 103 LYS A CA 1
ATOM 850 C C . LYS A 1 103 ? -25.695 -11.183 9.131 1.00 55.91 103 LYS A C 1
ATOM 852 O O . LYS A 1 103 ? -25.788 -10.041 9.548 1.00 55.91 103 LYS A O 1
ATOM 857 N N . LYS A 1 104 ? -25.751 -12.242 9.949 1.00 54.06 104 LYS A N 1
ATOM 858 C CA . LYS A 1 104 ? -25.966 -12.209 11.408 1.00 54.06 104 LYS A CA 1
ATOM 859 C C . LYS A 1 104 ? -24.750 -11.744 12.235 1.00 54.06 104 LYS A C 1
ATOM 861 O O . LYS A 1 104 ? -24.913 -11.480 13.418 1.00 54.06 104 LYS A O 1
ATOM 866 N N . LYS A 1 105 ? -23.548 -11.711 11.643 1.00 54.38 105 LYS A N 1
ATOM 867 C CA . LYS A 1 105 ? -22.283 -11.306 12.289 1.00 54.38 105 LYS A CA 1
ATOM 868 C C . LYS A 1 105 ? -21.830 -9.897 11.889 1.00 54.38 105 LYS A C 1
ATOM 870 O O . LYS A 1 105 ? -20.883 -9.394 12.475 1.00 54.38 105 LYS A O 1
ATOM 875 N N . VAL A 1 106 ? -22.482 -9.277 10.903 1.00 56.97 106 VAL A N 1
ATOM 876 C CA . VAL A 1 106 ? -22.169 -7.918 10.443 1.00 56.97 106 VAL A CA 1
ATOM 877 C C . VAL A 1 106 ? -22.877 -6.929 11.367 1.00 56.97 106 VAL A C 1
ATOM 879 O O . VAL A 1 106 ? -24.022 -6.563 11.121 1.00 56.97 106 VAL A O 1
ATOM 882 N N . ASN A 1 107 ? -22.221 -6.544 12.460 1.00 51.09 107 ASN A N 1
ATOM 883 C CA . ASN A 1 107 ? -22.645 -5.400 13.263 1.00 51.09 107 ASN A CA 1
ATOM 884 C C . ASN A 1 107 ? -21.791 -4.187 12.875 1.00 51.09 107 ASN A C 1
ATOM 886 O O . ASN A 1 107 ? -20.574 -4.202 13.040 1.00 51.09 107 ASN A O 1
ATOM 890 N N . GLY A 1 108 ? -22.445 -3.145 12.358 1.00 61.81 108 GLY A N 1
ATOM 891 C CA . GLY A 1 108 ? -21.818 -1.873 11.991 1.00 61.81 108 GLY A CA 1
ATOM 892 C C . GLY A 1 108 ? -21.141 -1.840 10.615 1.00 61.81 108 GLY A C 1
ATOM 893 O O . GLY A 1 108 ? -21.109 -2.820 9.871 1.00 61.81 108 GLY A O 1
ATOM 894 N N . ASP A 1 109 ? -20.584 -0.672 10.291 1.00 65.75 109 ASP A N 1
ATOM 895 C CA . ASP A 1 109 ? -19.956 -0.358 8.997 1.00 65.75 109 ASP A CA 1
ATOM 896 C C . ASP A 1 109 ? -18.538 -0.936 8.829 1.00 65.75 109 ASP A C 1
ATOM 898 O O . ASP A 1 109 ? -17.958 -0.896 7.742 1.00 65.75 109 ASP A O 1
ATOM 902 N N . TRP A 1 110 ? -17.997 -1.532 9.893 1.00 66.31 110 TRP A N 1
ATOM 903 C CA . TRP A 1 110 ? -16.648 -2.093 9.976 1.00 66.31 110 TRP A CA 1
ATOM 904 C C . TRP A 1 110 ? -16.330 -3.112 8.881 1.00 66.31 110 TRP A C 1
ATOM 906 O O . TRP A 1 110 ? -15.219 -3.124 8.354 1.00 66.31 110 TRP A O 1
ATOM 916 N N . ALA A 1 111 ? -17.298 -3.952 8.504 1.00 68.81 111 ALA A N 1
ATOM 917 C CA . ALA A 1 111 ? -17.102 -4.937 7.443 1.00 68.81 111 ALA A CA 1
ATOM 918 C C . ALA A 1 111 ? -16.866 -4.268 6.079 1.00 68.81 111 ALA A C 1
ATOM 920 O O . ALA A 1 111 ? -16.001 -4.706 5.322 1.00 68.81 111 ALA A O 1
ATOM 921 N N . SER A 1 112 ? -17.593 -3.182 5.792 1.00 71.62 112 SER A N 1
ATOM 922 C CA . SER A 1 112 ? -17.430 -2.408 4.559 1.00 71.62 112 SER A CA 1
ATOM 923 C C . SER A 1 112 ? -16.096 -1.670 4.544 1.00 71.62 112 SER A C 1
ATOM 925 O O . SER A 1 112 ? -15.409 -1.685 3.526 1.00 71.62 112 SER A O 1
ATOM 927 N N . THR A 1 113 ? -15.707 -1.054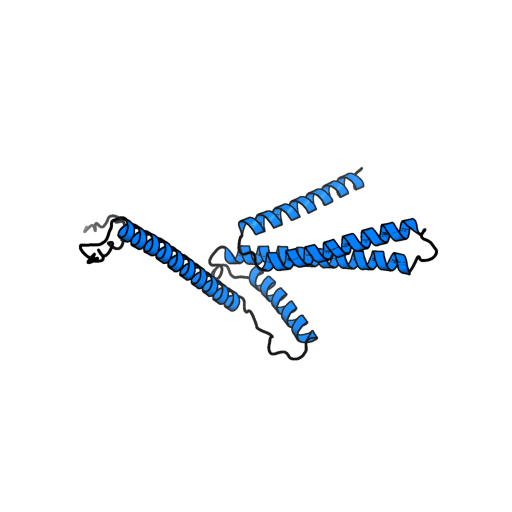 5.663 1.00 73.88 113 THR A N 1
ATOM 928 C CA . THR A 1 113 ? -14.416 -0.363 5.793 1.00 73.88 113 THR A CA 1
ATOM 929 C C . THR A 1 113 ? -13.254 -1.341 5.620 1.00 73.88 113 THR A C 1
ATOM 931 O O . THR A 1 113 ? -12.374 -1.103 4.799 1.00 73.88 113 THR A O 1
ATOM 934 N N . ALA A 1 114 ? -13.295 -2.494 6.297 1.00 72.94 114 ALA A N 1
ATOM 935 C CA . ALA A 1 114 ? -12.264 -3.526 6.184 1.00 72.94 114 ALA A CA 1
ATOM 936 C C . ALA A 1 114 ? -12.169 -4.111 4.765 1.00 72.94 114 ALA A C 1
ATOM 938 O O . ALA A 1 114 ? -11.074 -4.375 4.264 1.00 72.94 114 ALA A O 1
ATOM 939 N N . PHE A 1 115 ? -13.309 -4.302 4.097 1.00 78.38 115 PHE A N 1
ATOM 940 C CA . PHE A 1 115 ? -13.346 -4.745 2.707 1.00 78.38 115 PHE A CA 1
ATOM 941 C C . PHE A 1 115 ? -12.705 -3.718 1.768 1.00 78.38 115 PHE A C 1
ATOM 943 O O . PHE A 1 115 ? -11.843 -4.068 0.960 1.00 78.38 115 PHE A O 1
ATOM 950 N N . LEU A 1 116 ? -13.079 -2.447 1.917 1.00 81.69 116 LEU A N 1
ATOM 951 C CA . LEU A 1 116 ? -12.576 -1.354 1.094 1.00 81.69 116 LEU A CA 1
ATOM 952 C C . LEU A 1 116 ? -11.071 -1.148 1.296 1.00 81.69 116 LEU A C 1
ATOM 954 O O . LEU A 1 116 ? -10.318 -1.124 0.324 1.00 81.69 116 LEU A O 1
ATOM 958 N N . GLN A 1 117 ? -10.620 -1.121 2.552 1.00 82.12 117 GLN A N 1
ATOM 959 C CA . GLN A 1 117 ? -9.208 -1.104 2.932 1.00 82.12 117 GLN A CA 1
ATOM 960 C C . GLN A 1 117 ? -8.450 -2.271 2.297 1.00 82.12 117 GLN A C 1
ATOM 962 O O . GLN A 1 117 ? -7.364 -2.084 1.749 1.00 82.12 117 GLN A O 1
ATOM 967 N N . SER A 1 118 ? -9.024 -3.476 2.318 1.00 78.94 118 SER A N 1
ATOM 968 C CA . SER A 1 118 ? -8.384 -4.648 1.731 1.00 78.94 118 SER A CA 1
ATOM 969 C C . SER A 1 118 ? -8.242 -4.547 0.213 1.00 78.94 118 SER A C 1
ATOM 971 O O . SER A 1 118 ? -7.167 -4.853 -0.314 1.00 78.94 118 SER A O 1
ATOM 973 N N . ILE A 1 119 ? -9.298 -4.141 -0.501 1.00 83.38 119 ILE A N 1
ATOM 974 C CA . ILE A 1 119 ? -9.247 -3.950 -1.960 1.00 83.38 119 ILE A CA 1
ATOM 975 C C . ILE A 1 119 ? -8.184 -2.917 -2.304 1.00 83.38 119 ILE A C 1
ATOM 977 O O . ILE A 1 119 ? -7.320 -3.175 -3.140 1.00 83.38 119 ILE A O 1
ATOM 981 N N . LEU A 1 120 ? -8.218 -1.772 -1.628 1.00 86.00 120 LEU A N 1
ATOM 982 C CA . LEU A 1 120 ? -7.336 -0.651 -1.907 1.00 86.00 120 LEU A CA 1
ATOM 983 C C . LEU A 1 120 ? -5.870 -1.019 -1.617 1.00 86.00 120 LEU A C 1
ATOM 985 O O . LEU A 1 120 ? -5.000 -0.832 -2.465 1.00 86.00 120 LEU A O 1
ATOM 989 N N . THR A 1 121 ? -5.603 -1.670 -0.482 1.00 85.31 121 THR A N 1
ATOM 990 C CA . THR A 1 121 ? -4.271 -2.199 -0.131 1.00 85.31 121 THR A CA 1
ATOM 991 C C . THR A 1 121 ? -3.765 -3.191 -1.180 1.00 85.31 121 THR A C 1
ATOM 993 O O . THR A 1 121 ? -2.586 -3.172 -1.538 1.00 85.31 121 THR A O 1
ATOM 996 N N . THR A 1 122 ? -4.644 -4.055 -1.693 1.00 81.94 122 THR A N 1
ATOM 997 C CA . THR A 1 122 ? -4.290 -5.047 -2.718 1.00 81.94 122 THR A CA 1
ATOM 998 C C . THR A 1 122 ? -4.000 -4.372 -4.058 1.00 81.94 122 THR A C 1
ATOM 1000 O O . THR A 1 122 ? -2.999 -4.698 -4.695 1.00 81.94 122 THR A O 1
ATOM 1003 N N . ALA A 1 123 ? -4.803 -3.380 -4.451 1.00 85.69 123 ALA A N 1
ATOM 1004 C CA . ALA A 1 123 ? -4.599 -2.600 -5.667 1.00 85.69 123 ALA A CA 1
ATOM 1005 C C . ALA A 1 123 ? -3.257 -1.849 -5.640 1.00 85.69 123 ALA A C 1
ATOM 1007 O O . ALA A 1 123 ? -2.458 -1.982 -6.566 1.00 85.69 123 ALA A O 1
ATOM 1008 N N . PHE A 1 124 ? -2.944 -1.143 -4.549 1.00 87.62 124 PHE A N 1
ATOM 1009 C CA . PHE A 1 124 ? -1.655 -0.456 -4.410 1.00 87.62 124 PHE A CA 1
ATOM 1010 C C . PHE A 1 124 ? -0.471 -1.420 -4.296 1.00 87.62 124 PHE A C 1
ATOM 1012 O O . PHE A 1 124 ? 0.613 -1.112 -4.787 1.00 87.62 124 PHE A O 1
ATOM 1019 N N . ALA A 1 125 ? -0.652 -2.606 -3.706 1.00 86.38 125 ALA A N 1
ATOM 1020 C CA . ALA A 1 125 ? 0.377 -3.644 -3.730 1.00 86.38 125 ALA A CA 1
ATOM 1021 C C . ALA A 1 125 ? 0.662 -4.126 -5.159 1.00 86.38 125 ALA A C 1
ATOM 1023 O O . ALA A 1 125 ? 1.822 -4.313 -5.520 1.00 86.38 125 ALA A O 1
ATOM 1024 N N . PHE A 1 126 ? -0.380 -4.297 -5.973 1.00 86.81 126 PHE A N 1
ATOM 1025 C CA . PHE A 1 126 ? -0.243 -4.688 -7.371 1.00 86.81 126 PHE A CA 1
ATOM 1026 C C . PHE A 1 126 ? 0.447 -3.592 -8.197 1.00 86.81 126 PHE A C 1
ATOM 1028 O O . PHE A 1 126 ? 1.428 -3.877 -8.882 1.00 86.81 126 PHE A O 1
ATOM 1035 N N . LEU A 1 127 ? 0.028 -2.330 -8.044 1.00 88.94 127 LEU A N 1
ATOM 1036 C CA . LEU A 1 127 ? 0.679 -1.171 -8.670 1.00 88.94 127 LEU A CA 1
ATOM 1037 C C . LEU A 1 127 ? 2.154 -1.042 -8.263 1.00 88.94 127 LEU A C 1
ATOM 1039 O O . LEU A 1 127 ? 3.010 -0.805 -9.113 1.00 88.94 127 LEU A O 1
ATOM 1043 N N . GLN A 1 128 ? 2.470 -1.260 -6.981 1.00 91.19 128 GLN A N 1
ATOM 1044 C CA . GLN A 1 128 ? 3.846 -1.277 -6.482 1.00 91.19 128 GLN A CA 1
ATOM 1045 C C . GLN A 1 128 ? 4.698 -2.325 -7.212 1.00 91.19 128 GLN A C 1
ATOM 1047 O O . GLN A 1 128 ? 5.821 -2.018 -7.619 1.00 91.19 128 GLN A O 1
ATOM 1052 N N . VAL A 1 129 ? 4.185 -3.556 -7.344 1.00 90.12 129 VAL A N 1
ATOM 1053 C CA . VAL A 1 129 ? 4.898 -4.669 -7.990 1.00 90.12 129 VAL A CA 1
ATOM 1054 C C . VAL A 1 129 ? 5.086 -4.395 -9.478 1.00 90.12 129 VAL A C 1
ATOM 1056 O O . VAL A 1 129 ? 6.195 -4.564 -9.972 1.00 90.12 129 VAL A O 1
ATOM 1059 N N . ILE A 1 130 ? 4.054 -3.916 -10.178 1.00 89.81 130 ILE A N 1
ATOM 1060 C CA . ILE A 1 130 ? 4.161 -3.557 -11.599 1.00 89.81 130 ILE A CA 1
ATOM 1061 C C . ILE A 1 130 ? 5.207 -2.463 -11.804 1.00 89.81 130 ILE A C 1
ATOM 1063 O O . ILE A 1 130 ? 6.102 -2.634 -12.628 1.00 89.81 130 ILE A O 1
ATOM 1067 N N . ALA A 1 131 ? 5.142 -1.369 -11.040 1.00 91.38 131 ALA A N 1
ATOM 1068 C CA . ALA A 1 131 ? 6.107 -0.276 -11.152 1.00 91.38 131 ALA A CA 1
ATOM 1069 C C . ALA A 1 131 ? 7.546 -0.761 -10.903 1.00 91.38 131 ALA A C 1
ATOM 1071 O O . ALA A 1 131 ? 8.474 -0.365 -11.607 1.00 91.38 131 ALA A O 1
ATOM 1072 N N . PHE A 1 132 ? 7.725 -1.672 -9.942 1.00 91.06 132 PHE A N 1
ATOM 1073 C CA . PHE A 1 132 ? 9.025 -2.266 -9.643 1.00 91.06 132 PHE A CA 1
ATOM 1074 C C . PHE A 1 132 ? 9.530 -3.188 -10.764 1.00 91.06 132 PHE A C 1
ATOM 1076 O O . PHE A 1 132 ? 10.696 -3.105 -11.144 1.00 91.06 132 PHE A O 1
ATOM 1083 N N . LEU A 1 133 ? 8.665 -4.035 -11.331 1.00 91.25 133 LEU A N 1
ATOM 1084 C CA . LEU A 1 133 ? 9.020 -4.906 -12.456 1.00 91.25 133 LEU A CA 1
ATOM 1085 C C . LEU A 1 133 ? 9.367 -4.101 -13.711 1.00 91.25 133 LEU A C 1
ATOM 1087 O O . LEU A 1 133 ? 10.347 -4.419 -14.379 1.00 91.25 133 LEU A O 1
ATOM 1091 N N . LEU A 1 134 ? 8.615 -3.035 -14.002 1.00 91.31 134 LEU A N 1
ATOM 1092 C CA . LEU A 1 134 ? 8.927 -2.124 -15.103 1.00 91.31 134 LEU A CA 1
ATOM 1093 C C . LEU A 1 134 ? 10.281 -1.445 -14.890 1.00 91.31 134 LEU A C 1
ATOM 1095 O O . LEU A 1 134 ? 11.085 -1.402 -15.815 1.00 91.31 134 LEU A O 1
ATOM 1099 N N . CYS A 1 135 ? 10.570 -0.980 -13.671 1.00 91.62 135 CYS A N 1
ATOM 1100 C CA . CYS A 1 135 ? 11.874 -0.416 -13.323 1.00 91.62 135 CYS A CA 1
ATOM 1101 C C . CYS A 1 135 ? 13.020 -1.401 -13.619 1.00 91.62 135 CYS A C 1
ATOM 1103 O O . CYS A 1 135 ? 13.972 -1.043 -14.314 1.00 91.62 135 CYS A O 1
ATOM 1105 N N . ILE A 1 136 ? 12.901 -2.657 -13.169 1.00 90.19 136 ILE A N 1
ATOM 1106 C CA . ILE A 1 136 ? 13.893 -3.705 -13.459 1.00 90.19 136 ILE A CA 1
ATOM 1107 C C . ILE A 1 136 ? 14.012 -3.942 -14.968 1.00 90.19 136 ILE A C 1
ATOM 1109 O O . ILE A 1 136 ? 15.126 -4.060 -15.475 1.00 90.19 136 ILE A O 1
ATOM 1113 N N . GLY A 1 137 ? 12.888 -3.981 -15.687 1.00 88.88 137 GLY A N 1
ATOM 1114 C CA . GLY A 1 137 ? 12.863 -4.137 -17.140 1.00 88.88 137 GLY A CA 1
ATOM 1115 C C . GLY A 1 137 ? 13.657 -3.042 -17.851 1.00 88.88 137 GLY A C 1
ATOM 1116 O O . GLY A 1 137 ? 14.554 -3.349 -18.633 1.00 88.88 137 GLY A O 1
ATOM 1117 N N . PHE A 1 138 ? 13.411 -1.771 -17.521 1.00 88.12 138 PHE A N 1
ATOM 1118 C CA . PHE A 1 138 ? 14.154 -0.648 -18.099 1.00 88.12 138 PHE A CA 1
ATOM 1119 C C . PHE A 1 138 ? 15.647 -0.699 -17.764 1.00 88.12 138 PHE A C 1
ATOM 1121 O O . PHE A 1 138 ? 16.476 -0.529 -18.656 1.00 88.12 138 PHE A O 1
ATOM 1128 N N . ILE A 1 139 ? 16.020 -1.019 -16.523 1.00 87.44 139 ILE A N 1
ATOM 1129 C CA . ILE A 1 139 ? 17.436 -1.196 -16.162 1.00 87.44 139 ILE A CA 1
ATOM 1130 C C . ILE A 1 139 ? 18.057 -2.333 -16.984 1.00 87.44 139 ILE A C 1
ATOM 1132 O O . ILE A 1 139 ? 19.141 -2.175 -17.540 1.00 87.44 139 ILE A O 1
ATOM 1136 N N . SER A 1 140 ? 17.355 -3.458 -17.129 1.00 86.50 140 SER A N 1
ATOM 1137 C CA . SER A 1 140 ? 17.824 -4.600 -17.915 1.00 86.50 140 SER A CA 1
ATOM 1138 C C . SER A 1 140 ? 18.055 -4.235 -19.385 1.00 86.50 140 SER A C 1
ATOM 1140 O O . SER A 1 140 ? 19.058 -4.664 -19.954 1.00 86.50 140 SER A O 1
ATOM 1142 N N . THR A 1 141 ? 17.217 -3.378 -19.984 1.00 83.62 141 THR A N 1
ATOM 1143 C CA . THR A 1 141 ? 17.446 -2.903 -21.361 1.00 83.62 141 THR A CA 1
ATOM 1144 C C . THR A 1 141 ? 18.744 -2.110 -21.514 1.00 83.62 141 THR A C 1
ATOM 1146 O O . THR A 1 141 ? 19.432 -2.283 -22.517 1.00 83.62 141 THR A O 1
ATOM 1149 N N . ILE A 1 142 ? 19.141 -1.317 -20.510 1.00 83.19 142 ILE A N 1
ATOM 1150 C CA . ILE A 1 142 ? 20.420 -0.587 -20.522 1.00 83.19 142 ILE A CA 1
ATOM 1151 C C . ILE A 1 142 ? 21.602 -1.570 -20.524 1.00 83.19 142 ILE A C 1
ATOM 1153 O O . ILE A 1 142 ? 22.572 -1.361 -21.251 1.00 83.19 142 ILE A O 1
ATOM 1157 N N . PHE A 1 143 ? 21.514 -2.644 -19.731 1.00 80.06 143 PHE A N 1
ATOM 1158 C CA . PHE A 1 143 ? 22.573 -3.652 -19.604 1.00 80.06 143 PHE A CA 1
ATOM 1159 C C . PHE A 1 143 ? 22.672 -4.605 -20.801 1.00 80.06 143 PHE A C 1
ATOM 1161 O O . PHE A 1 143 ? 23.771 -5.030 -21.141 1.00 80.06 143 PHE A O 1
ATOM 1168 N N . ILE A 1 144 ? 21.556 -4.965 -21.439 1.00 81.44 144 ILE A N 1
ATOM 1169 C CA . ILE A 1 144 ? 21.559 -5.914 -22.565 1.00 81.44 144 ILE A CA 1
ATOM 1170 C C . ILE A 1 144 ? 21.894 -5.199 -23.883 1.00 81.44 144 ILE A C 1
ATOM 1172 O O . ILE A 1 144 ? 22.688 -5.706 -24.671 1.00 81.44 144 ILE A O 1
ATOM 1176 N N . ASN A 1 145 ? 21.365 -3.991 -24.112 1.00 74.94 145 ASN A N 1
ATOM 1177 C CA . ASN A 1 145 ? 21.567 -3.230 -25.354 1.00 74.94 145 ASN A CA 1
ATOM 1178 C C . ASN A 1 145 ? 22.729 -2.224 -25.271 1.00 74.94 145 ASN A C 1
ATOM 1180 O O . ASN A 1 145 ? 22.645 -1.105 -25.784 1.00 74.94 145 ASN A O 1
ATOM 1184 N N . ILE A 1 146 ? 23.853 -2.628 -24.668 1.00 64.44 146 ILE A N 1
ATOM 1185 C CA . ILE A 1 146 ? 25.037 -1.766 -24.489 1.00 64.44 146 ILE A CA 1
ATOM 1186 C C . ILE A 1 146 ? 25.559 -1.207 -25.825 1.00 64.44 146 ILE A C 1
ATOM 1188 O O . ILE A 1 146 ? 26.016 -0.064 -25.848 1.00 64.44 146 ILE A O 1
ATOM 1192 N N . ALA A 1 147 ? 25.451 -1.956 -26.927 1.00 61.94 147 ALA A N 1
ATOM 1193 C CA . ALA A 1 147 ? 25.958 -1.544 -28.240 1.00 61.94 147 ALA A CA 1
ATOM 1194 C C . ALA A 1 147 ? 24.932 -0.813 -29.130 1.00 61.94 147 ALA A C 1
ATOM 1196 O O . ALA A 1 147 ? 25.332 -0.090 -30.034 1.00 61.94 147 ALA 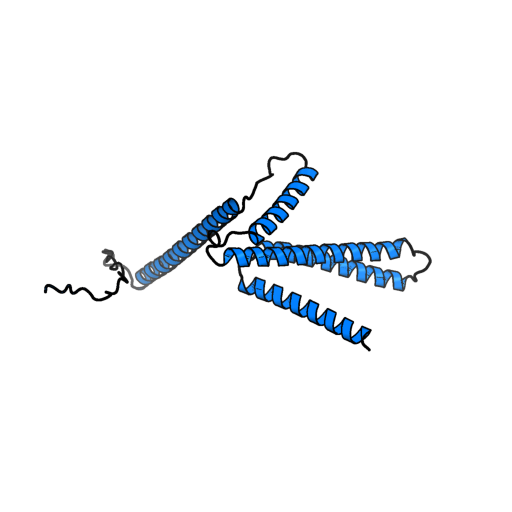A O 1
ATOM 1197 N N . SER A 1 148 ? 23.627 -0.990 -28.890 1.00 68.81 148 SER A N 1
ATOM 1198 C CA . SER A 1 148 ? 22.570 -0.491 -29.789 1.00 68.81 148 SER A CA 1
ATOM 1199 C C . SER A 1 148 ? 22.037 0.893 -29.416 1.00 68.81 148 SER A C 1
ATOM 1201 O O . SER A 1 148 ? 21.473 1.557 -30.279 1.00 68.81 148 SER A O 1
ATOM 1203 N N . LEU A 1 149 ? 22.158 1.302 -28.150 1.00 70.62 149 LEU A N 1
ATOM 1204 C CA . LEU A 1 149 ? 21.601 2.564 -27.657 1.00 70.62 149 LEU A CA 1
ATOM 1205 C C . LEU A 1 149 ? 22.685 3.636 -27.535 1.00 70.62 149 LEU A C 1
ATOM 1207 O O . LEU A 1 149 ? 23.751 3.401 -26.945 1.00 70.62 149 LEU A O 1
ATOM 1211 N N . GLY A 1 150 ? 22.380 4.833 -28.031 1.00 82.00 150 GLY A N 1
ATOM 1212 C CA . GLY A 1 150 ? 23.224 6.010 -27.853 1.00 82.00 150 GLY A CA 1
ATOM 1213 C C . GLY A 1 150 ? 23.345 6.403 -26.376 1.00 82.00 150 GLY A C 1
ATOM 1214 O O . GLY A 1 150 ? 22.487 6.092 -25.547 1.00 82.00 150 GLY A O 1
ATOM 1215 N N . THR A 1 151 ? 24.412 7.118 -26.011 1.00 80.75 151 THR A N 1
ATOM 1216 C CA . THR A 1 151 ? 24.648 7.544 -24.617 1.00 80.75 151 THR A CA 1
ATOM 1217 C C . THR A 1 151 ? 23.498 8.397 -24.065 1.00 80.75 151 THR A C 1
ATOM 1219 O O . THR A 1 151 ? 23.088 8.201 -22.924 1.00 80.75 151 THR A O 1
ATOM 1222 N N . CYS A 1 152 ? 22.920 9.286 -24.881 1.00 84.38 152 CYS A N 1
ATOM 1223 C CA . CYS A 1 152 ? 21.767 10.103 -24.487 1.00 84.38 152 CYS A CA 1
ATOM 1224 C C . CYS A 1 152 ? 20.516 9.257 -24.203 1.00 84.38 152 CYS A C 1
ATOM 1226 O O . CYS A 1 152 ? 19.825 9.493 -23.216 1.00 84.38 152 CYS A O 1
ATOM 1228 N N . GLU A 1 153 ? 20.245 8.238 -25.020 1.00 85.25 153 GLU A N 1
ATOM 1229 C CA . GLU A 1 153 ? 19.084 7.356 -24.850 1.00 85.25 153 GLU A CA 1
ATOM 1230 C C . GLU A 1 153 ? 19.188 6.550 -23.553 1.00 85.25 153 GLU A C 1
ATOM 1232 O O . GLU A 1 153 ? 18.219 6.447 -22.804 1.00 85.25 153 GLU A O 1
ATOM 1237 N N . LYS A 1 154 ? 20.391 6.059 -23.224 1.00 85.56 154 LYS A N 1
ATOM 1238 C CA . LYS A 1 154 ? 20.662 5.374 -21.951 1.00 85.56 154 LYS A CA 1
ATOM 1239 C C . LYS A 1 154 ? 20.378 6.272 -20.747 1.00 85.56 154 LYS A C 1
ATOM 1241 O O . LYS A 1 154 ? 19.791 5.803 -19.776 1.00 85.56 154 LYS A O 1
ATOM 1246 N N . ILE A 1 155 ? 20.758 7.551 -20.814 1.00 87.56 155 ILE A N 1
ATOM 1247 C CA . ILE A 1 155 ? 20.488 8.526 -19.746 1.00 87.56 155 ILE A CA 1
ATOM 1248 C C . ILE A 1 155 ? 18.979 8.742 -19.589 1.00 87.56 155 ILE A C 1
ATOM 1250 O O . ILE A 1 155 ? 18.473 8.696 -18.469 1.00 87.56 155 ILE A O 1
ATOM 1254 N N . VAL A 1 156 ? 18.246 8.917 -20.692 1.00 90.12 156 VAL A N 1
ATOM 1255 C CA . VAL A 1 156 ? 16.783 9.083 -20.656 1.00 90.12 156 VAL A CA 1
ATOM 1256 C C . VAL A 1 156 ? 16.114 7.854 -20.039 1.00 90.12 156 VAL A C 1
ATOM 1258 O O . VAL A 1 156 ? 15.330 7.990 -19.100 1.00 90.12 156 VAL A O 1
ATOM 1261 N N . VAL A 1 157 ? 16.467 6.649 -20.494 1.00 88.81 157 VAL A N 1
ATOM 1262 C CA . VAL A 1 157 ? 15.924 5.396 -19.947 1.00 88.81 157 VAL A CA 1
ATOM 1263 C C . VAL A 1 157 ? 16.266 5.239 -18.462 1.00 88.81 157 VAL A C 1
ATOM 1265 O O . VAL A 1 157 ? 15.410 4.824 -17.681 1.00 88.81 157 VAL A O 1
ATOM 1268 N N . ALA A 1 158 ? 17.476 5.618 -18.041 1.00 88.75 158 ALA A N 1
ATOM 1269 C CA . ALA A 1 158 ? 17.878 5.578 -16.637 1.00 88.75 158 ALA A CA 1
ATOM 1270 C C . ALA A 1 158 ? 17.039 6.527 -15.765 1.00 88.75 158 ALA A C 1
ATOM 1272 O O . ALA A 1 158 ? 16.602 6.137 -14.682 1.00 88.75 158 ALA A O 1
ATOM 1273 N N . ILE A 1 159 ? 16.757 7.743 -16.247 1.00 92.62 159 ILE A N 1
ATOM 1274 C CA . ILE A 1 159 ? 15.877 8.696 -15.555 1.00 92.62 159 ILE A CA 1
ATOM 1275 C C . ILE A 1 159 ? 14.458 8.122 -15.439 1.00 92.62 159 ILE A C 1
ATOM 1277 O O . ILE A 1 159 ? 13.869 8.161 -14.359 1.00 92.62 159 ILE A O 1
ATOM 1281 N N . PHE A 1 160 ? 13.920 7.526 -16.506 1.00 91.88 160 PHE A N 1
ATOM 1282 C CA . PHE A 1 160 ? 12.605 6.873 -16.465 1.00 91.88 160 PHE A CA 1
ATOM 1283 C C . PHE A 1 160 ? 12.559 5.702 -15.478 1.00 91.88 160 PHE A C 1
ATOM 1285 O O . PHE A 1 160 ? 11.607 5.584 -14.703 1.00 91.88 160 PHE A O 1
ATOM 1292 N N . ALA A 1 161 ? 13.594 4.861 -15.455 1.00 91.69 161 ALA A N 1
ATOM 1293 C CA . ALA A 1 161 ? 13.702 3.775 -14.490 1.00 91.69 161 ALA A CA 1
ATOM 1294 C C . ALA A 1 161 ? 13.730 4.302 -13.047 1.00 91.69 161 ALA A C 1
ATOM 1296 O O . ALA A 1 161 ? 13.053 3.746 -12.179 1.00 91.69 161 ALA A O 1
ATOM 1297 N N . LEU A 1 162 ? 14.454 5.399 -12.797 1.00 92.50 162 LEU A N 1
ATOM 1298 C CA . LEU A 1 162 ? 14.498 6.056 -11.491 1.00 92.50 162 LEU A CA 1
ATOM 1299 C C . LEU A 1 162 ? 13.122 6.601 -11.088 1.00 92.50 162 LEU A C 1
ATOM 1301 O O . LEU A 1 162 ? 12.688 6.386 -9.957 1.00 92.50 162 LEU A O 1
ATOM 1305 N N . MET A 1 163 ? 12.393 7.233 -12.008 1.00 94.50 163 MET A N 1
ATOM 1306 C CA . MET A 1 163 ? 11.032 7.713 -11.744 1.00 94.50 163 MET A CA 1
ATOM 1307 C C . MET A 1 163 ? 10.078 6.566 -11.388 1.00 94.50 163 MET A C 1
ATOM 1309 O O . MET A 1 163 ? 9.318 6.669 -10.425 1.00 94.50 163 MET A O 1
ATOM 1313 N N . LEU A 1 164 ? 10.155 5.434 -12.097 1.00 92.94 164 LEU A N 1
ATOM 1314 C CA . LEU A 1 164 ? 9.364 4.236 -11.783 1.00 92.94 164 LEU A CA 1
ATOM 1315 C C . LEU A 1 164 ? 9.729 3.630 -10.422 1.00 92.94 164 LEU A C 1
ATOM 1317 O O . LEU A 1 164 ? 8.853 3.152 -9.697 1.00 92.94 164 LEU A O 1
ATOM 1321 N N . PHE A 1 165 ? 11.006 3.682 -10.045 1.00 92.00 165 PHE A N 1
ATOM 1322 C CA . PHE A 1 165 ? 11.457 3.247 -8.728 1.00 92.00 165 PHE A CA 1
ATOM 1323 C C . PHE A 1 165 ? 10.877 4.117 -7.607 1.00 92.00 165 PHE A C 1
ATOM 1325 O O . PHE A 1 165 ? 10.340 3.594 -6.624 1.00 92.00 165 PHE A O 1
ATOM 1332 N N . VAL A 1 166 ? 10.935 5.443 -7.770 1.00 92.88 166 VAL A N 1
ATOM 1333 C CA . VAL A 1 166 ? 10.330 6.396 -6.828 1.00 92.88 166 VAL A CA 1
ATOM 1334 C C . VAL A 1 166 ? 8.824 6.150 -6.725 1.00 92.88 166 VAL A C 1
ATOM 1336 O O . VAL A 1 166 ? 8.292 6.064 -5.619 1.00 92.88 166 VAL A O 1
ATOM 1339 N N . LEU A 1 167 ? 8.145 5.927 -7.852 1.00 92.00 167 LEU A N 1
ATOM 1340 C CA . LEU A 1 167 ? 6.715 5.622 -7.879 1.00 92.00 167 LEU A CA 1
ATOM 1341 C C . LEU A 1 167 ? 6.380 4.326 -7.118 1.00 92.00 167 LEU A C 1
ATOM 1343 O O . LEU A 1 167 ? 5.430 4.289 -6.336 1.00 92.00 167 LEU A O 1
ATOM 1347 N N . SER A 1 168 ? 7.196 3.279 -7.266 1.00 91.31 168 SER A N 1
ATOM 1348 C CA . SER A 1 168 ? 7.053 2.044 -6.482 1.00 91.31 168 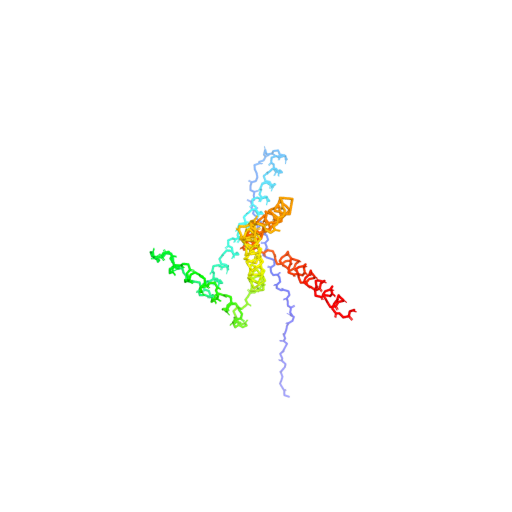SER A CA 1
ATOM 1349 C C . SER A 1 168 ? 7.200 2.301 -4.975 1.00 91.31 168 SER A C 1
ATOM 1351 O O . SER A 1 168 ? 6.428 1.773 -4.167 1.00 91.31 168 SER A O 1
ATOM 1353 N N . CYS A 1 169 ? 8.137 3.163 -4.572 1.00 87.62 169 CYS A N 1
ATOM 1354 C CA . CYS A 1 169 ? 8.297 3.559 -3.172 1.00 87.62 169 CYS A CA 1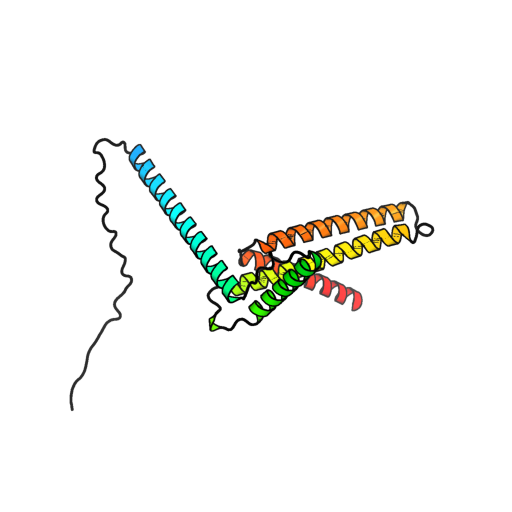
ATOM 1355 C C . CYS A 1 169 ? 7.066 4.306 -2.637 1.00 87.62 169 CYS A C 1
ATOM 1357 O O . CYS A 1 169 ? 6.613 4.013 -1.527 1.00 87.62 169 CYS A O 1
ATOM 1359 N N . ILE A 1 170 ? 6.489 5.209 -3.434 1.00 91.81 170 ILE A N 1
ATOM 1360 C CA . ILE A 1 170 ? 5.265 5.940 -3.079 1.00 91.81 170 ILE A CA 1
ATOM 1361 C C . ILE A 1 170 ? 4.098 4.965 -2.892 1.00 91.81 170 ILE A C 1
ATOM 1363 O O . ILE A 1 170 ? 3.440 4.987 -1.853 1.00 91.81 170 ILE A O 1
ATOM 1367 N N . PHE A 1 171 ? 3.883 4.031 -3.823 1.00 89.56 171 PHE A N 1
ATOM 1368 C CA . PHE A 1 171 ? 2.832 3.017 -3.675 1.00 89.56 171 PHE A CA 1
ATOM 1369 C C . PHE A 1 171 ? 3.037 2.124 -2.449 1.00 89.56 171 PHE A C 1
ATOM 1371 O O . PHE A 1 171 ? 2.068 1.755 -1.781 1.00 89.56 171 PHE A O 1
ATOM 1378 N N . ARG A 1 172 ? 4.293 1.814 -2.093 1.00 86.88 172 ARG A N 1
ATOM 1379 C CA . ARG A 1 172 ? 4.604 1.106 -0.844 1.00 86.88 172 ARG A CA 1
ATOM 1380 C C . ARG A 1 172 ? 4.132 1.889 0.379 1.00 86.88 172 ARG A C 1
ATOM 1382 O O . ARG A 1 172 ? 3.611 1.272 1.305 1.00 86.88 172 ARG A O 1
ATOM 1389 N N . MET A 1 173 ? 4.343 3.203 0.394 1.00 87.19 173 MET A N 1
ATOM 1390 C CA . MET A 1 173 ? 3.934 4.080 1.491 1.00 87.19 173 MET A CA 1
ATOM 1391 C C . MET A 1 173 ? 2.410 4.179 1.580 1.00 87.19 173 MET A C 1
ATOM 1393 O O . MET A 1 173 ? 1.861 3.881 2.637 1.00 87.19 173 MET A O 1
ATOM 1397 N N . ILE A 1 174 ? 1.735 4.452 0.461 1.00 86.06 174 ILE A N 1
ATOM 1398 C CA . ILE A 1 174 ? 0.268 4.544 0.394 1.00 86.06 174 ILE A CA 1
ATOM 1399 C C . ILE A 1 174 ? -0.385 3.246 0.882 1.00 86.06 174 ILE A C 1
ATOM 1401 O O . ILE A 1 174 ? -1.311 3.269 1.684 1.00 86.06 174 ILE A O 1
ATOM 1405 N N . LYS A 1 175 ? 0.142 2.086 0.476 1.00 85.31 175 LYS A N 1
ATOM 1406 C CA . LYS A 1 175 ? -0.334 0.782 0.955 1.00 85.31 175 LYS A CA 1
ATOM 1407 C C . LYS A 1 175 ? -0.258 0.643 2.483 1.00 85.31 175 LYS A C 1
ATOM 1409 O O . LYS A 1 175 ? -1.143 0.041 3.080 1.00 85.31 175 LYS A O 1
ATOM 1414 N N . LEU A 1 176 ? 0.815 1.133 3.106 1.00 80.56 176 LEU A N 1
ATOM 1415 C CA . LEU A 1 176 ? 0.988 1.076 4.563 1.00 80.56 176 LEU A CA 1
ATOM 1416 C C . LEU A 1 176 ? 0.093 2.080 5.291 1.00 80.56 176 LEU A C 1
ATOM 1418 O O . LEU A 1 176 ? -0.297 1.828 6.428 1.00 80.56 176 LEU A O 1
ATOM 1422 N N . GLU A 1 177 ? -0.198 3.207 4.651 1.00 84.81 177 GLU A N 1
ATOM 1423 C CA . GLU A 1 177 ? -1.086 4.235 5.177 1.00 84.81 177 GLU A CA 1
ATOM 1424 C C . GLU A 1 177 ? -2.543 3.778 5.137 1.00 84.81 177 GLU A C 1
ATOM 1426 O O . GLU A 1 177 ? -3.210 3.815 6.165 1.00 84.81 177 GLU A O 1
ATOM 1431 N N . ILE A 1 178 ? -2.996 3.216 4.011 1.00 84.38 178 ILE A N 1
ATOM 1432 C CA . ILE A 1 178 ? -4.338 2.635 3.865 1.00 84.38 178 ILE A CA 1
ATOM 1433 C C . ILE A 1 178 ? -4.622 1.596 4.942 1.00 84.38 178 ILE A C 1
ATOM 1435 O O . ILE A 1 178 ? -5.727 1.564 5.473 1.00 84.38 178 ILE A O 1
ATOM 1439 N N . ASP A 1 179 ? -3.629 0.786 5.318 1.00 76.12 179 ASP A N 1
ATOM 1440 C CA . ASP A 1 179 ? -3.812 -0.248 6.339 1.00 76.12 179 ASP A CA 1
ATOM 1441 C C . ASP A 1 179 ? -4.097 0.320 7.751 1.00 76.12 179 ASP A C 1
ATOM 1443 O O . ASP A 1 179 ? -4.489 -0.408 8.666 1.00 76.12 179 ASP A O 1
ATOM 1447 N N . LYS A 1 180 ? -3.885 1.627 7.940 1.00 78.50 180 LYS A N 1
ATOM 1448 C CA . LYS A 1 180 ? -4.124 2.361 9.189 1.00 78.50 180 LYS A CA 1
ATOM 1449 C C . LYS A 1 180 ? -5.333 3.293 9.123 1.00 78.50 180 LYS A C 1
ATOM 1451 O O . LYS A 1 180 ? -5.657 3.910 10.134 1.00 78.50 180 LYS A O 1
ATOM 1456 N N . LEU A 1 181 ? -5.965 3.434 7.961 1.00 81.06 181 LEU A N 1
ATOM 1457 C CA . LEU A 1 181 ? -7.103 4.326 7.786 1.00 81.06 181 LEU A CA 1
ATOM 1458 C C . LEU A 1 181 ? -8.391 3.614 8.193 1.00 81.06 181 LEU A C 1
ATOM 1460 O O . LEU A 1 181 ? -8.816 2.672 7.534 1.00 81.06 181 LEU A O 1
ATOM 1464 N N . ASP A 1 182 ? -9.030 4.121 9.245 1.00 71.25 182 ASP A N 1
ATOM 1465 C CA . ASP A 1 182 ? -10.364 3.677 9.669 1.00 71.25 182 ASP A CA 1
ATOM 1466 C C . ASP A 1 182 ? -11.484 4.606 9.136 1.00 71.25 182 ASP A C 1
ATOM 1468 O O . ASP A 1 182 ? -12.669 4.286 9.254 1.00 71.25 182 ASP A O 1
ATOM 1472 N N . ASP A 1 183 ? -11.140 5.742 8.503 1.00 80.50 183 ASP A N 1
ATOM 1473 C CA . ASP A 1 183 ? -12.124 6.658 7.908 1.00 80.50 183 ASP A CA 1
ATOM 1474 C C . ASP A 1 183 ? -12.672 6.109 6.584 1.00 80.50 183 ASP A C 1
ATOM 1476 O O . ASP A 1 183 ? -12.035 6.122 5.523 1.00 80.50 183 ASP A O 1
ATOM 1480 N N . ARG A 1 184 ? -13.922 5.659 6.656 1.00 78.12 184 ARG A N 1
ATOM 1481 C CA . ARG A 1 184 ? -14.676 5.107 5.536 1.00 78.12 184 ARG A CA 1
ATOM 1482 C C . ARG A 1 184 ? -14.876 6.107 4.394 1.00 78.12 184 ARG A C 1
ATOM 1484 O O . ARG A 1 184 ? -14.782 5.710 3.234 1.00 78.12 184 ARG A O 1
ATOM 1491 N N . ASN A 1 185 ? -15.177 7.372 4.687 1.00 84.12 185 ASN A N 1
ATOM 1492 C CA . ASN A 1 185 ? -15.463 8.363 3.644 1.00 84.12 185 ASN A CA 1
ATOM 1493 C C . ASN A 1 185 ? -14.203 8.663 2.836 1.00 84.12 185 ASN A C 1
ATOM 1495 O O . ASN A 1 185 ? -14.257 8.752 1.609 1.00 84.12 185 ASN A O 1
ATOM 1499 N N . TYR A 1 186 ? -13.062 8.736 3.518 1.00 84.75 186 TYR A N 1
ATOM 1500 C CA . TYR A 1 186 ? -11.774 8.899 2.865 1.00 84.75 186 TYR A CA 1
ATOM 1501 C C . TYR A 1 186 ? -11.410 7.684 1.996 1.00 84.75 186 TYR A C 1
ATOM 1503 O O . TYR A 1 186 ? -11.034 7.843 0.833 1.00 84.75 186 TYR A O 1
ATOM 1511 N N . LEU A 1 187 ? -11.599 6.461 2.509 1.00 84.50 187 LEU A N 1
ATOM 1512 C CA . LEU A 1 187 ? -11.375 5.234 1.735 1.00 84.50 187 LEU A CA 1
ATOM 1513 C C . LEU A 1 187 ? -12.278 5.154 0.491 1.00 84.50 187 LEU A C 1
ATOM 1515 O O . LEU A 1 187 ? -11.810 4.750 -0.576 1.00 84.50 187 LEU A O 1
ATOM 1519 N N . PHE A 1 188 ? -13.547 5.567 0.593 1.00 85.81 188 PHE A N 1
ATOM 1520 C CA . PHE A 1 188 ? -14.449 5.634 -0.563 1.00 85.81 188 PHE A CA 1
ATOM 1521 C C . PHE A 1 188 ? -14.001 6.683 -1.574 1.00 85.81 188 PHE A C 1
ATOM 1523 O O . PHE A 1 188 ? -14.017 6.404 -2.772 1.00 85.81 188 PHE A O 1
ATOM 1530 N N . GLY A 1 189 ? -13.555 7.851 -1.105 1.00 87.88 189 GLY A N 1
ATOM 1531 C CA . GLY A 1 189 ? -12.983 8.887 -1.960 1.00 87.88 189 GLY A CA 1
ATOM 1532 C C . GLY A 1 189 ? -11.772 8.381 -2.748 1.00 87.88 189 GLY A C 1
ATOM 1533 O O . GLY A 1 189 ? -11.712 8.552 -3.966 1.00 87.88 189 GLY A O 1
ATOM 1534 N N . LEU A 1 190 ? -10.846 7.679 -2.085 1.00 87.50 190 LEU A N 1
ATOM 1535 C CA . LEU A 1 190 ? -9.692 7.062 -2.745 1.00 87.50 190 LEU A CA 1
ATOM 1536 C C . LEU A 1 190 ? -10.105 6.004 -3.772 1.00 87.50 190 LEU A C 1
ATOM 1538 O O . LEU A 1 190 ? -9.610 6.015 -4.899 1.00 87.50 190 LEU A O 1
ATOM 1542 N N . PHE A 1 191 ? -11.021 5.104 -3.413 1.00 87.75 191 PHE A N 1
ATOM 1543 C CA . PHE A 1 191 ? -11.501 4.069 -4.327 1.00 87.75 191 PHE A CA 1
ATOM 1544 C C . PHE A 1 191 ? -12.183 4.661 -5.570 1.00 87.75 191 PHE A C 1
ATOM 1546 O O . PHE A 1 191 ? -11.901 4.238 -6.695 1.00 87.75 191 PHE A O 1
ATOM 1553 N N . ALA A 1 192 ? -13.041 5.667 -5.385 1.00 90.62 192 ALA A N 1
ATOM 1554 C CA . ALA A 1 192 ? -13.716 6.358 -6.479 1.00 90.62 192 ALA A CA 1
ATOM 1555 C C . ALA A 1 192 ? -12.718 7.080 -7.396 1.00 90.62 192 ALA A C 1
ATOM 1557 O O . ALA A 1 192 ? -12.827 6.977 -8.617 1.00 90.62 192 ALA A O 1
ATOM 1558 N N . SER A 1 193 ? -11.709 7.743 -6.821 1.00 91.56 193 SER A N 1
ATOM 1559 C CA . SER A 1 193 ? -10.645 8.416 -7.575 1.00 91.56 193 SER A CA 1
ATOM 1560 C C . SER A 1 193 ? -9.861 7.440 -8.461 1.00 91.56 193 SER A C 1
ATOM 1562 O O . SER A 1 193 ? -9.710 7.672 -9.661 1.00 91.56 193 SER A O 1
ATOM 1564 N N . ILE A 1 194 ? -9.447 6.290 -7.916 1.00 87.81 194 ILE A N 1
ATOM 1565 C CA . ILE A 1 194 ? -8.738 5.254 -8.686 1.00 87.81 194 ILE A CA 1
ATOM 1566 C C . ILE A 1 194 ? -9.632 4.685 -9.788 1.00 87.81 194 ILE A C 1
ATOM 1568 O O . ILE A 1 194 ? -9.192 4.540 -10.926 1.00 87.81 194 ILE A O 1
ATOM 1572 N N . THR A 1 195 ? -10.890 4.383 -9.468 1.00 89.31 195 THR A N 1
ATOM 1573 C CA . THR A 1 195 ? -11.849 3.841 -10.442 1.00 89.31 195 THR A CA 1
ATOM 1574 C C . THR A 1 195 ? -12.088 4.825 -11.587 1.00 89.31 195 THR A C 1
ATOM 1576 O O . THR A 1 195 ? -12.118 4.423 -12.749 1.00 89.31 195 THR A O 1
ATOM 1579 N N . SER A 1 196 ? -12.187 6.119 -11.275 1.00 94.62 196 SER A N 1
ATOM 1580 C CA . SER A 1 196 ? -12.290 7.191 -12.267 1.00 94.62 196 SER A CA 1
ATOM 1581 C C . SER A 1 196 ? -11.058 7.240 -13.173 1.00 94.62 196 SER A C 1
ATOM 1583 O O . SER A 1 196 ? -11.191 7.227 -14.395 1.00 94.62 196 SER A O 1
ATOM 1585 N N . LEU A 1 197 ? -9.852 7.190 -12.599 1.00 90.12 197 LEU A N 1
ATOM 1586 C CA . LEU A 1 197 ? -8.605 7.183 -13.366 1.00 90.12 197 LEU A CA 1
ATOM 1587 C C . LEU A 1 197 ? -8.505 5.966 -14.300 1.00 90.12 197 LEU A C 1
ATOM 1589 O O . LEU A 1 197 ? -8.147 6.115 -15.466 1.00 90.12 197 LEU A O 1
ATOM 1593 N N . VAL A 1 198 ? -8.877 4.775 -13.826 1.00 89.00 198 VAL A N 1
ATOM 1594 C CA . VAL A 1 198 ? -8.926 3.561 -14.659 1.00 89.00 198 VAL A CA 1
ATOM 1595 C C . VAL A 1 198 ? -9.940 3.716 -15.795 1.00 89.00 198 VAL A C 1
ATOM 1597 O O . VAL A 1 198 ? -9.629 3.377 -16.935 1.00 89.00 198 VAL A O 1
ATOM 1600 N N . SER A 1 199 ? -11.119 4.274 -15.510 1.00 93.12 199 SER A N 1
ATOM 1601 C CA . SER A 1 199 ? -12.147 4.551 -16.520 1.00 93.12 199 SER A CA 1
ATOM 1602 C C . SER A 1 199 ? -11.631 5.491 -17.615 1.00 93.12 199 SER A C 1
ATOM 1604 O O . SER A 1 199 ? -11.788 5.203 -18.801 1.00 93.12 199 SER A O 1
ATOM 1606 N N . ILE A 1 200 ? -10.926 6.563 -17.234 1.00 94.56 200 ILE A N 1
ATOM 1607 C CA . ILE A 1 200 ? -10.313 7.512 -18.176 1.00 94.56 200 ILE A CA 1
ATOM 1608 C C . ILE A 1 200 ? -9.270 6.813 -19.057 1.00 94.56 200 ILE A C 1
ATOM 1610 O O . ILE A 1 200 ? -9.284 6.992 -20.272 1.00 94.56 200 ILE A O 1
ATOM 1614 N N . ILE A 1 201 ? -8.393 5.986 -18.479 1.00 90.50 201 ILE A N 1
ATOM 1615 C CA . ILE A 1 201 ? -7.374 5.249 -19.247 1.00 90.50 201 ILE A CA 1
ATOM 1616 C C . ILE A 1 201 ? -8.035 4.324 -20.274 1.00 90.50 201 ILE A C 1
ATOM 1618 O O . ILE A 1 201 ? -7.636 4.314 -21.438 1.00 90.50 201 ILE A O 1
ATOM 1622 N N . ILE A 1 202 ? -9.059 3.571 -19.866 1.00 90.06 202 ILE A N 1
ATOM 1623 C CA . ILE A 1 202 ? -9.795 2.673 -20.765 1.00 90.06 202 ILE A CA 1
ATOM 1624 C C . ILE A 1 202 ? -10.470 3.471 -21.884 1.00 90.06 202 ILE A C 1
ATOM 1626 O O . ILE A 1 202 ? -10.393 3.063 -23.041 1.00 90.06 202 ILE A O 1
ATOM 1630 N N . ALA A 1 203 ? -11.081 4.614 -21.565 1.00 94.44 203 ALA A N 1
ATOM 1631 C CA . ALA A 1 203 ? -11.709 5.484 -22.553 1.00 94.44 203 ALA A CA 1
ATOM 1632 C C . ALA A 1 203 ? -10.695 6.006 -23.584 1.00 94.44 203 ALA A C 1
ATOM 1634 O O . ALA A 1 203 ? -10.954 5.933 -24.782 1.00 94.44 203 ALA A O 1
ATOM 1635 N N . VAL A 1 204 ? -9.514 6.457 -23.146 1.00 93.38 204 VAL A N 1
ATOM 1636 C CA . VAL A 1 204 ? -8.444 6.899 -24.056 1.00 93.38 204 VAL A CA 1
ATOM 1637 C C . VAL A 1 204 ? -7.972 5.752 -24.949 1.00 93.38 204 VAL A C 1
ATOM 1639 O O . VAL A 1 204 ? -7.862 5.934 -26.158 1.00 93.38 204 VAL A O 1
ATOM 1642 N N . ILE A 1 205 ? -7.743 4.557 -24.393 1.00 91.31 205 ILE A N 1
ATOM 1643 C CA . ILE A 1 205 ? -7.343 3.382 -25.185 1.00 91.31 205 ILE A CA 1
ATOM 1644 C C . ILE A 1 205 ? -8.426 3.022 -26.209 1.00 91.31 205 ILE A C 1
ATOM 1646 O O . ILE A 1 205 ? -8.102 2.707 -27.351 1.00 91.31 205 ILE A O 1
ATOM 1650 N N . ALA A 1 206 ? -9.703 3.078 -25.822 1.00 93.94 206 ALA A N 1
ATOM 1651 C CA . ALA A 1 206 ? -10.822 2.800 -26.716 1.00 93.94 206 ALA A CA 1
ATOM 1652 C C . ALA A 1 206 ? -10.909 3.818 -27.862 1.00 93.94 206 ALA A C 1
ATOM 1654 O O . ALA A 1 206 ? -11.132 3.418 -28.999 1.00 93.94 206 ALA A O 1
ATOM 1655 N N . ILE A 1 207 ? -10.674 5.105 -27.586 1.00 94.00 207 ILE A N 1
ATOM 1656 C CA . ILE A 1 207 ? -10.627 6.156 -28.613 1.00 94.00 207 ILE A CA 1
ATOM 1657 C C . ILE A 1 207 ? -9.446 5.933 -29.561 1.00 94.00 207 ILE A C 1
ATOM 1659 O O . ILE A 1 207 ? -9.631 5.951 -30.769 1.00 94.00 207 ILE A O 1
ATOM 1663 N N . VAL A 1 208 ? -8.245 5.678 -29.033 1.00 92.62 208 VAL A N 1
ATOM 1664 C CA . VAL A 1 208 ? -7.029 5.491 -29.848 1.00 92.62 208 VAL A CA 1
ATOM 1665 C C . VAL A 1 208 ? -7.089 4.223 -30.701 1.00 92.62 208 VAL A C 1
ATOM 1667 O O . VAL A 1 208 ? -6.481 4.178 -31.761 1.00 92.62 208 VAL A O 1
ATOM 1670 N N . LYS A 1 209 ? -7.783 3.179 -30.236 1.00 81.81 209 LYS A N 1
ATOM 1671 C CA . LYS A 1 209 ? -7.898 1.898 -30.948 1.00 81.81 209 LYS A CA 1
ATOM 1672 C C . LYS A 1 209 ? -9.146 1.803 -31.838 1.00 81.81 209 LYS A C 1
ATOM 1674 O O . LYS A 1 209 ? -9.218 0.905 -32.671 1.00 81.81 209 LYS A O 1
ATOM 1679 N N . GLY A 1 210 ? -10.149 2.646 -31.590 1.00 68.62 210 GLY A N 1
ATOM 1680 C CA . GLY A 1 210 ? -11.395 2.729 -32.356 1.00 68.62 210 GLY A CA 1
ATOM 1681 C C . GLY A 1 210 ? -11.404 3.824 -33.430 1.00 68.62 210 GLY A C 1
ATOM 1682 O O . GLY A 1 210 ? -12.329 3.837 -34.240 1.00 68.62 210 GLY A O 1
ATOM 1683 N N . ALA A 1 211 ? -10.409 4.715 -33.425 1.00 52.75 211 ALA A N 1
ATOM 1684 C CA . ALA A 1 211 ? -10.025 5.575 -34.547 1.00 52.75 211 ALA A CA 1
ATOM 1685 C C . ALA A 1 211 ? -8.983 4.864 -35.424 1.00 52.75 211 ALA A C 1
ATOM 1687 O O . ALA A 1 211 ? -8.995 5.116 -36.648 1.00 52.75 211 ALA A O 1
#

pLDDT: mean 74.4, std 16.34, range [33.22, 94.62]